Protein AF-K7EPJ1-F1 (afdb_monomer)

Mean predicted aligned error: 10.89 Å

Sequence (204 aa):
MNSNVENLPPHIIRLVYKEVTTLTADPPDGIKVFPNEEDLTDLQVTIEGPEGTPYAGGLFRMKLLLGKDFPASPPKGYFLTKIFHPNVGANGEICVNVLKRDWTAELGIRHVLLLSWKDKQCQTQDTQVLLRSAQEHLTMQRVTIKCLLIHPNPESALNEEAGRLLLENYEEYAARARLLTEIHGGAGGPSGRAEAGRALASGT

Structure (mmCIF, N/CA/C/O backbone):
data_AF-K7EPJ1-F1
#
_entry.id   AF-K7EPJ1-F1
#
loop_
_atom_site.group_PDB
_atom_site.id
_atom_site.type_symbol
_atom_site.label_atom_id
_atom_site.label_alt_id
_atom_site.label_comp_id
_atom_site.label_asym_id
_atom_site.label_entity_id
_atom_site.label_seq_id
_atom_site.pdbx_PDB_ins_code
_atom_site.Cartn_x
_atom_site.Cartn_y
_atom_site.Cartn_z
_atom_site.occupancy
_atom_site.B_iso_or_equiv
_atom_site.auth_seq_id
_atom_site.auth_comp_id
_atom_site.auth_asym_id
_atom_site.auth_atom_id
_atom_site.pdbx_PDB_model_num
ATOM 1 N N . MET A 1 1 ? 1.032 -11.893 23.661 1.00 39.34 1 MET A N 1
ATOM 2 C CA . MET A 1 1 ? 1.033 -10.892 22.577 1.00 39.34 1 MET A CA 1
ATOM 3 C C . MET A 1 1 ? 0.091 -9.784 23.009 1.00 39.34 1 MET A C 1
ATOM 5 O O . MET A 1 1 ? -1.043 -10.104 23.329 1.00 39.34 1 MET A O 1
ATOM 9 N N . ASN A 1 2 ? 0.552 -8.537 23.113 1.00 41.16 2 ASN A N 1
ATOM 10 C CA . ASN A 1 2 ? -0.319 -7.425 23.502 1.00 41.16 2 ASN A CA 1
ATOM 11 C C . ASN A 1 2 ? -1.133 -7.011 22.271 1.00 41.16 2 ASN A C 1
ATOM 13 O O . ASN A 1 2 ? -0.553 -6.557 21.286 1.00 41.16 2 ASN A O 1
ATOM 17 N N . SER A 1 3 ? -2.445 -7.224 22.311 1.00 48.50 3 SER A N 1
ATOM 18 C CA . SER A 1 3 ? -3.389 -6.759 21.295 1.00 48.50 3 SER A CA 1
ATOM 19 C C . SER A 1 3 ? -3.351 -5.233 21.226 1.00 48.50 3 SER A C 1
ATOM 21 O O . SER A 1 3 ? -3.537 -4.563 22.243 1.00 48.50 3 SER A O 1
ATOM 23 N N . ASN A 1 4 ? -3.126 -4.664 20.040 1.00 56.59 4 ASN A N 1
ATOM 24 C CA . ASN A 1 4 ? -3.083 -3.206 19.871 1.00 56.59 4 ASN A CA 1
ATOM 25 C C . ASN A 1 4 ? -4.479 -2.564 19.917 1.00 56.59 4 ASN A C 1
ATOM 27 O O . ASN A 1 4 ? -4.575 -1.337 19.937 1.00 56.59 4 ASN A O 1
ATOM 31 N N . VAL A 1 5 ? -5.536 -3.380 19.997 1.00 54.00 5 VAL A N 1
ATOM 32 C CA . VAL A 1 5 ? -6.936 -2.970 20.188 1.00 54.00 5 VAL A CA 1
ATOM 33 C C . VAL A 1 5 ? -7.102 -1.973 21.338 1.00 54.00 5 VAL A C 1
ATOM 35 O O . VAL A 1 5 ? -7.893 -1.041 21.222 1.00 54.00 5 VAL A O 1
ATOM 38 N N . GLU A 1 6 ? -6.324 -2.111 22.418 1.00 56.81 6 GLU A N 1
ATOM 39 C CA . GLU A 1 6 ? -6.391 -1.219 23.589 1.00 56.81 6 GLU A CA 1
ATOM 40 C C . GLU A 1 6 ? -5.872 0.206 23.316 1.00 56.81 6 GLU A C 1
ATOM 42 O O . GLU A 1 6 ? -6.073 1.103 24.133 1.00 56.81 6 GLU A O 1
ATOM 47 N N . ASN A 1 7 ? -5.225 0.445 22.170 1.00 72.69 7 ASN A N 1
ATOM 48 C CA . ASN A 1 7 ? -4.544 1.707 21.881 1.00 72.69 7 ASN A CA 1
ATOM 49 C C . ASN A 1 7 ? -5.348 2.688 21.015 1.00 72.69 7 ASN A C 1
ATOM 51 O O . ASN A 1 7 ? -4.878 3.809 20.810 1.00 72.69 7 ASN A O 1
ATOM 55 N N . LEU A 1 8 ? -6.520 2.307 20.493 1.00 85.50 8 LEU A N 1
ATOM 56 C CA . LEU A 1 8 ? -7.376 3.222 19.731 1.00 85.50 8 LEU A CA 1
ATOM 57 C C . LEU A 1 8 ? -8.535 3.756 20.582 1.00 85.50 8 LEU A C 1
ATOM 59 O O . LEU A 1 8 ? -9.170 2.991 21.312 1.00 85.50 8 LEU A O 1
ATOM 63 N N . PRO A 1 9 ? -8.892 5.051 20.463 1.00 89.75 9 PRO A N 1
ATOM 64 C CA . PRO A 1 9 ? -10.066 5.581 21.142 1.00 89.75 9 PRO A CA 1
ATOM 65 C C . PRO A 1 9 ? -11.343 4.807 20.752 1.00 89.75 9 PRO A C 1
ATOM 67 O O . PRO A 1 9 ? -11.538 4.522 19.567 1.00 89.75 9 PRO A O 1
ATOM 70 N N . PRO A 1 10 ? -12.283 4.540 21.682 1.00 89.69 10 PRO A N 1
ATOM 71 C CA . PRO A 1 10 ? -13.466 3.714 21.402 1.00 89.69 10 PRO A CA 1
ATOM 72 C C . PRO A 1 10 ? -14.324 4.199 20.226 1.00 89.69 10 PRO A C 1
ATOM 74 O O . PRO A 1 10 ? -14.930 3.403 19.510 1.00 89.69 10 PRO A O 1
ATOM 77 N N . HIS A 1 11 ? -14.383 5.515 20.007 1.00 90.44 11 HIS A N 1
ATOM 78 C CA . HIS A 1 11 ? -15.107 6.089 18.875 1.00 90.44 11 HIS A CA 1
ATOM 79 C C . HIS A 1 11 ? -14.410 5.802 17.533 1.00 90.44 11 HIS A C 1
ATOM 81 O O . HIS A 1 11 ? -15.100 5.541 16.552 1.00 90.44 11 HIS A O 1
ATOM 87 N N . ILE A 1 12 ? -13.073 5.769 17.498 1.00 91.31 12 ILE A N 1
ATOM 88 C CA . ILE A 1 12 ? -12.294 5.389 16.312 1.00 91.31 12 ILE A CA 1
ATOM 89 C C . ILE A 1 12 ? -12.492 3.908 15.998 1.00 91.31 12 ILE A C 1
ATOM 91 O O . ILE A 1 12 ? -12.739 3.570 14.846 1.00 91.31 12 ILE A O 1
ATOM 95 N N . ILE A 1 13 ? -12.495 3.031 17.008 1.00 90.50 13 ILE A N 1
ATOM 96 C CA . ILE A 1 13 ? -12.762 1.594 16.815 1.00 90.50 13 ILE A CA 1
ATOM 97 C C . ILE A 1 13 ? -14.127 1.376 16.145 1.00 90.50 13 ILE A C 1
ATOM 99 O O . ILE A 1 13 ? -14.240 0.592 15.206 1.00 90.50 13 ILE A O 1
ATOM 103 N N . ARG A 1 14 ? -15.167 2.109 16.568 1.00 91.00 14 ARG A N 1
ATOM 104 C CA . ARG A 1 14 ? -16.499 2.041 15.937 1.00 91.00 14 ARG A CA 1
ATOM 105 C C . ARG A 1 14 ? -16.487 2.513 14.481 1.00 91.00 14 ARG A C 1
ATOM 107 O O . ARG A 1 14 ? -17.175 1.918 13.653 1.00 91.00 14 ARG A O 1
ATOM 114 N N . LEU A 1 15 ? -15.728 3.566 14.167 1.00 91.50 15 LEU A N 1
ATOM 115 C CA . LEU A 1 15 ? -15.573 4.055 12.793 1.00 91.50 15 LEU A CA 1
ATOM 116 C C . LEU A 1 15 ? -14.852 3.028 11.916 1.00 91.50 15 LEU A C 1
ATOM 118 O O . LEU A 1 15 ? -15.351 2.711 10.840 1.00 91.50 15 LEU A O 1
ATOM 122 N N . VAL A 1 16 ? -13.750 2.459 12.410 1.00 92.06 16 VAL A N 1
ATOM 123 C CA . VAL A 1 16 ? -13.002 1.386 11.740 1.00 92.06 16 VAL A CA 1
ATOM 124 C C . VAL A 1 16 ? -13.909 0.189 11.489 1.00 92.06 16 VAL A C 1
ATOM 126 O O . VAL A 1 16 ? -14.030 -0.251 10.353 1.00 92.06 16 VAL A O 1
ATOM 129 N N . TYR A 1 17 ? -14.622 -0.294 12.508 1.00 91.88 17 TYR A N 1
ATOM 130 C CA . TYR A 1 17 ? -15.542 -1.421 12.361 1.00 91.88 17 TYR A CA 1
ATOM 131 C C . TYR A 1 17 ? -16.591 -1.172 11.269 1.00 91.88 17 TYR A C 1
ATOM 133 O O . TYR A 1 17 ? -16.816 -2.026 10.409 1.00 91.88 17 TYR A O 1
ATOM 141 N N . LYS A 1 18 ? -17.201 0.021 11.259 1.00 92.50 18 LYS A N 1
ATOM 142 C CA . LYS A 1 18 ? -18.173 0.415 10.232 1.00 92.50 18 LYS A CA 1
ATOM 143 C C . LYS A 1 18 ? -17.537 0.446 8.841 1.00 92.50 18 LYS A C 1
ATOM 145 O O . LYS A 1 18 ? -18.135 -0.051 7.887 1.00 92.50 18 LYS A O 1
ATOM 150 N N . GLU A 1 19 ? -16.344 1.021 8.713 1.00 92.06 19 GLU A N 1
ATOM 151 C CA . GLU A 1 19 ? -15.637 1.131 7.437 1.00 92.06 19 GLU A CA 1
ATOM 152 C C . GLU A 1 19 ? -15.251 -0.244 6.888 1.00 92.06 19 GLU A C 1
ATOM 154 O O . GLU A 1 19 ? -15.503 -0.529 5.719 1.00 92.06 19 GLU A O 1
ATOM 159 N N . VAL A 1 20 ? -14.723 -1.123 7.738 1.00 91.94 20 VAL A N 1
ATOM 160 C CA . VAL A 1 20 ? -14.327 -2.479 7.356 1.00 91.94 20 VAL A CA 1
ATOM 161 C C . VAL A 1 20 ? -15.534 -3.323 6.981 1.00 91.94 20 VAL A C 1
ATOM 163 O O . VAL A 1 20 ? -15.507 -3.958 5.937 1.00 91.94 20 VAL A O 1
ATOM 166 N N . THR A 1 21 ? -16.621 -3.253 7.752 1.00 92.31 21 THR A N 1
ATOM 167 C CA . THR A 1 21 ? -17.892 -3.911 7.397 1.00 92.31 21 THR A CA 1
ATOM 168 C C . THR A 1 21 ? -18.416 -3.424 6.044 1.00 92.31 21 THR A C 1
ATOM 170 O O . THR A 1 21 ? -18.948 -4.195 5.252 1.00 92.31 21 THR A O 1
ATOM 173 N N . THR A 1 22 ? -18.240 -2.135 5.741 1.00 92.38 22 THR A N 1
ATOM 174 C CA . THR A 1 22 ? -18.615 -1.593 4.428 1.00 92.38 22 THR A CA 1
ATOM 175 C C . THR A 1 22 ? -17.695 -2.125 3.326 1.00 92.38 22 THR A C 1
ATOM 177 O O . THR A 1 22 ? -18.166 -2.436 2.242 1.00 92.38 22 THR A O 1
ATOM 180 N N . LEU A 1 23 ? -16.388 -2.229 3.580 1.00 90.44 23 LEU A N 1
ATOM 181 C CA . LEU A 1 23 ? -15.407 -2.748 2.619 1.00 90.44 23 LEU A CA 1
ATOM 182 C C . LEU A 1 23 ? -15.528 -4.259 2.386 1.00 90.44 23 LEU A C 1
ATOM 184 O O . LEU A 1 23 ? -15.140 -4.726 1.323 1.00 90.44 23 LEU A O 1
ATOM 188 N N . THR A 1 24 ? -16.030 -5.025 3.354 1.00 92.25 24 THR A N 1
ATOM 189 C CA . THR A 1 24 ? -16.307 -6.456 3.171 1.00 92.25 24 THR A CA 1
ATOM 190 C C . THR A 1 24 ? -17.605 -6.686 2.404 1.00 92.25 24 THR A C 1
ATOM 192 O O . THR A 1 24 ? -17.659 -7.596 1.581 1.00 92.25 24 THR A O 1
ATOM 195 N N . ALA A 1 25 ? -18.636 -5.868 2.646 1.00 92.88 25 ALA A N 1
ATOM 196 C CA . ALA A 1 25 ? -19.925 -5.970 1.959 1.00 92.88 25 ALA A CA 1
ATOM 197 C C . ALA A 1 25 ? -19.900 -5.404 0.526 1.00 92.88 25 ALA A C 1
ATOM 199 O O . ALA A 1 25 ? -20.531 -5.968 -0.362 1.00 92.88 25 ALA A O 1
ATOM 200 N N . ASP A 1 26 ? -19.173 -4.306 0.312 1.00 89.25 26 ASP A N 1
ATOM 201 C CA . ASP A 1 26 ? -19.006 -3.622 -0.976 1.00 89.25 26 ASP A CA 1
ATOM 202 C C . ASP A 1 26 ? -17.507 -3.357 -1.225 1.00 89.25 26 ASP A C 1
ATOM 204 O O . ASP A 1 26 ? -16.999 -2.239 -0.998 1.00 89.25 26 ASP A O 1
ATOM 208 N N . PRO A 1 27 ? -16.758 -4.423 -1.577 1.00 88.38 27 PRO A N 1
ATOM 209 C CA . PRO A 1 27 ? -15.331 -4.335 -1.816 1.00 88.38 27 PRO A CA 1
ATOM 210 C C . PRO A 1 27 ? -15.034 -3.614 -3.134 1.00 88.38 27 PRO A C 1
ATOM 212 O O . PRO A 1 27 ? -15.723 -3.825 -4.131 1.00 88.38 27 PRO A O 1
ATOM 215 N N . PRO A 1 28 ? -13.966 -2.806 -3.186 1.00 86.38 28 PRO A N 1
ATOM 216 C CA . PRO A 1 28 ? -13.469 -2.284 -4.449 1.00 86.38 28 PRO A CA 1
ATOM 217 C C . PRO A 1 28 ? -13.034 -3.356 -5.446 1.00 86.38 28 PRO A C 1
ATOM 219 O O . PRO A 1 28 ? -12.545 -4.414 -5.050 1.00 86.38 28 PRO A O 1
ATOM 222 N N . ASP A 1 29 ? -13.057 -3.011 -6.733 1.00 84.31 29 ASP A N 1
ATOM 223 C CA . ASP A 1 29 ? -12.582 -3.889 -7.804 1.00 84.31 29 ASP A CA 1
ATOM 224 C C . ASP A 1 29 ? -11.157 -4.395 -7.549 1.00 84.31 29 ASP A C 1
ATOM 226 O O . ASP A 1 29 ? -10.208 -3.619 -7.357 1.00 84.31 29 ASP A O 1
ATOM 230 N N . GLY A 1 30 ? -11.002 -5.717 -7.567 1.00 86.31 30 GLY A N 1
ATOM 231 C CA . GLY A 1 30 ? -9.733 -6.399 -7.335 1.00 86.31 30 GLY A CA 1
ATOM 232 C C . GLY A 1 30 ? -9.156 -6.204 -5.929 1.00 86.31 30 GLY A C 1
ATOM 233 O O . GLY A 1 30 ? -7.953 -6.367 -5.748 1.00 86.31 30 GLY A O 1
ATOM 234 N N . ILE A 1 31 ? -9.958 -5.815 -4.934 1.00 89.94 31 ILE A N 1
ATOM 235 C CA . ILE A 1 31 ? -9.538 -5.717 -3.531 1.00 89.94 31 ILE A CA 1
ATOM 236 C C . ILE A 1 31 ? -10.482 -6.554 -2.675 1.00 89.94 31 ILE A C 1
ATOM 238 O O . ILE A 1 31 ? -11.694 -6.457 -2.807 1.00 89.94 31 ILE A O 1
ATOM 242 N N . LYS A 1 32 ? -9.947 -7.349 -1.748 1.00 91.62 32 LYS A N 1
ATOM 243 C CA . LYS A 1 32 ? -10.750 -8.010 -0.706 1.00 91.62 32 LYS A CA 1
ATOM 244 C C . LYS A 1 32 ? -10.151 -7.724 0.655 1.00 91.62 32 LYS A C 1
ATOM 246 O O . LYS A 1 32 ? -8.936 -7.808 0.813 1.00 91.62 32 LYS A O 1
ATOM 251 N N . VAL A 1 33 ? -10.997 -7.385 1.620 1.00 92.19 33 VAL A N 1
ATOM 252 C CA . VAL A 1 33 ? -10.598 -7.095 3.000 1.00 92.19 33 VAL A CA 1
ATOM 253 C C . VAL A 1 33 ? -11.025 -8.256 3.890 1.00 92.19 33 VAL A C 1
ATOM 255 O O . VAL A 1 33 ? -12.150 -8.735 3.793 1.00 92.19 33 VAL A O 1
ATOM 258 N N . PHE A 1 34 ? -10.123 -8.691 4.760 1.00 91.75 34 PHE A N 1
ATOM 259 C CA . PHE A 1 34 ? -10.322 -9.764 5.725 1.00 91.75 34 PHE A CA 1
ATOM 260 C C . PHE A 1 34 ? -10.044 -9.191 7.125 1.00 91.75 34 PHE A C 1
ATOM 262 O O . PHE A 1 34 ? -8.880 -9.126 7.536 1.00 91.75 34 PHE A O 1
ATOM 269 N N . PRO A 1 35 ? -11.076 -8.686 7.833 1.00 87.75 35 PRO A N 1
ATOM 270 C CA . PRO A 1 35 ? -10.916 -8.229 9.210 1.00 87.75 35 PRO A CA 1
ATOM 271 C C . PRO A 1 35 ? -10.439 -9.363 10.111 1.00 87.75 35 PRO A C 1
ATOM 273 O O . PRO A 1 35 ? -10.922 -10.489 10.002 1.00 87.75 35 PRO A O 1
ATOM 276 N N . ASN A 1 36 ? -9.553 -9.044 11.049 1.00 86.25 36 ASN A N 1
ATOM 277 C CA . ASN A 1 36 ? -9.320 -9.895 12.203 1.00 86.25 36 ASN A CA 1
ATOM 278 C C . ASN A 1 36 ? -10.394 -9.592 13.264 1.00 86.25 36 ASN A C 1
ATOM 280 O O . ASN A 1 36 ? -10.499 -8.463 13.742 1.00 86.25 36 ASN A O 1
ATOM 284 N N . GLU A 1 37 ? -11.203 -10.596 13.609 1.00 80.69 37 GLU A N 1
ATOM 285 C CA . GLU A 1 37 ? -12.290 -10.464 14.589 1.00 80.69 37 GLU A CA 1
ATOM 286 C C . GLU A 1 37 ? -11.779 -10.216 16.017 1.00 80.69 37 GLU A C 1
ATOM 288 O O . GLU A 1 37 ? -12.475 -9.591 16.815 1.00 80.69 37 GLU A O 1
ATOM 293 N N . GLU A 1 38 ? -10.556 -10.659 16.327 1.00 85.56 38 GLU A N 1
ATOM 294 C CA . GLU A 1 38 ? -9.914 -10.447 17.628 1.00 85.56 38 GLU A CA 1
ATOM 295 C C . GLU A 1 38 ? -9.210 -9.085 17.712 1.00 85.56 38 GLU A C 1
ATOM 297 O O . GLU A 1 38 ? -9.174 -8.471 18.779 1.00 85.56 38 GLU A O 1
ATOM 302 N N . ASP A 1 39 ? -8.657 -8.598 16.594 1.00 87.25 39 ASP A N 1
ATOM 303 C CA . ASP A 1 39 ? -7.910 -7.339 16.533 1.00 87.25 39 ASP A CA 1
ATOM 304 C C . ASP A 1 39 ? -8.183 -6.551 15.244 1.00 87.2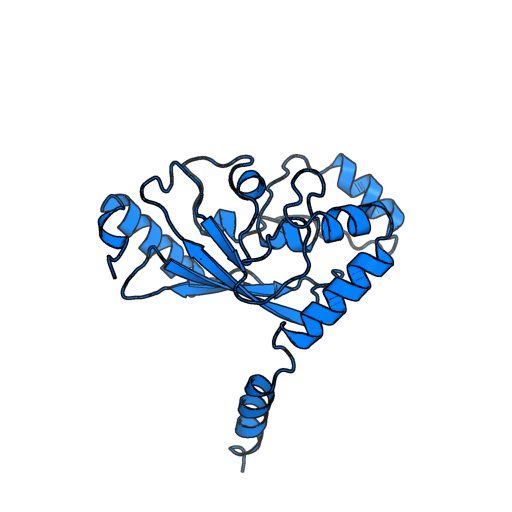5 39 ASP A C 1
ATOM 306 O O . ASP A 1 39 ? -7.470 -6.673 14.250 1.00 87.25 39 ASP A O 1
ATOM 310 N N . LEU A 1 40 ? -9.173 -5.655 15.289 1.00 85.75 40 LEU A N 1
ATOM 311 C CA . LEU A 1 40 ? -9.528 -4.769 14.170 1.00 85.75 40 LEU A CA 1
ATOM 312 C C . LEU A 1 40 ? -8.418 -3.779 13.770 1.00 85.75 40 LEU A C 1
ATOM 314 O O . LEU A 1 40 ? -8.572 -3.079 12.769 1.00 85.75 40 LEU A O 1
ATOM 318 N N . THR A 1 41 ? -7.328 -3.671 14.540 1.00 89.69 41 THR A N 1
ATOM 319 C CA . THR A 1 41 ? -6.164 -2.849 14.175 1.00 89.69 41 THR A CA 1
ATOM 320 C C . THR A 1 41 ? -5.196 -3.576 13.242 1.00 89.69 41 THR A C 1
ATOM 322 O O . THR A 1 41 ? -4.342 -2.918 12.647 1.00 89.69 41 THR A O 1
ATOM 325 N N . ASP A 1 42 ? -5.348 -4.893 13.065 1.00 91.56 42 ASP A N 1
ATOM 326 C CA . ASP A 1 42 ? -4.625 -5.699 12.081 1.00 91.56 42 ASP A CA 1
ATOM 327 C C . ASP A 1 42 ? -5.592 -6.175 10.989 1.00 91.56 42 ASP A C 1
ATOM 329 O O . ASP A 1 42 ? -6.425 -7.060 11.195 1.00 91.56 42 ASP A O 1
ATOM 333 N N . LEU A 1 43 ? -5.502 -5.555 9.812 1.00 91.94 43 LEU A N 1
ATOM 334 C CA . LEU A 1 43 ? -6.357 -5.885 8.679 1.00 91.94 43 LEU A CA 1
ATOM 335 C C . LEU A 1 43 ? -5.562 -6.578 7.590 1.00 91.94 43 LEU A C 1
ATOM 337 O O . LEU A 1 43 ? -4.617 -6.001 7.049 1.00 91.94 43 LEU A O 1
ATOM 341 N N . GLN A 1 44 ? -6.012 -7.760 7.181 1.00 94.19 44 GLN A N 1
ATOM 342 C CA . GLN A 1 44 ? -5.496 -8.395 5.978 1.00 94.19 44 GLN A CA 1
ATOM 343 C C . GLN A 1 44 ? -6.276 -7.939 4.753 1.00 94.19 44 GLN A C 1
ATOM 345 O O . GLN A 1 44 ? -7.495 -7.783 4.779 1.00 94.19 44 GLN A O 1
ATOM 350 N N . VAL A 1 45 ? -5.559 -7.727 3.655 1.00 93.06 45 VAL A N 1
ATOM 351 C CA . VAL A 1 45 ? -6.139 -7.322 2.378 1.00 93.06 45 VAL A CA 1
ATOM 352 C C . VAL A 1 45 ? -5.467 -8.113 1.264 1.00 93.06 45 VAL A C 1
ATOM 354 O O . VAL A 1 45 ? -4.263 -8.365 1.307 1.00 93.06 45 VAL A O 1
ATOM 357 N N . THR A 1 46 ? -6.230 -8.513 0.254 1.00 93.56 46 THR A N 1
ATOM 358 C CA . THR A 1 46 ? -5.680 -9.003 -1.013 1.00 93.56 46 THR A CA 1
ATOM 359 C C . THR A 1 46 ? -5.944 -7.994 -2.112 1.00 93.56 46 THR A C 1
ATOM 361 O O . THR A 1 46 ? -7.073 -7.524 -2.234 1.00 93.56 46 THR A O 1
ATOM 364 N N . ILE A 1 47 ? -4.926 -7.706 -2.917 1.00 91.88 47 ILE A N 1
ATOM 365 C CA . ILE A 1 47 ? -5.013 -6.824 -4.081 1.00 91.88 47 ILE A CA 1
ATOM 366 C C . ILE A 1 47 ? -4.659 -7.630 -5.330 1.00 91.88 47 ILE A C 1
ATOM 368 O O . ILE A 1 47 ? -3.603 -8.259 -5.389 1.00 91.88 47 ILE A O 1
ATOM 372 N N . GLU A 1 48 ? -5.533 -7.602 -6.325 1.00 91.81 48 GLU A N 1
ATOM 373 C CA . GLU A 1 48 ? -5.258 -8.100 -7.666 1.00 91.81 48 GLU A CA 1
ATOM 374 C C . GLU A 1 48 ? -4.321 -7.132 -8.388 1.00 91.81 48 GLU A C 1
ATOM 376 O O . GLU A 1 48 ? -4.522 -5.912 -8.399 1.00 91.81 48 GLU A O 1
ATOM 381 N N . GLY A 1 49 ? -3.271 -7.690 -8.979 1.00 90.94 49 GLY A N 1
ATOM 382 C CA . GLY A 1 49 ? -2.312 -6.956 -9.778 1.00 90.94 49 GLY A CA 1
ATOM 383 C C . GLY A 1 49 ? -2.993 -6.341 -11.002 1.00 90.94 49 GLY A C 1
ATOM 384 O O . GLY A 1 49 ? -3.578 -7.086 -11.791 1.00 90.94 49 GLY A O 1
ATOM 385 N N . PRO A 1 50 ? -2.935 -5.008 -11.181 1.00 87.31 50 PRO A N 1
ATOM 386 C CA . PRO A 1 50 ? -3.634 -4.343 -12.274 1.00 87.31 50 PRO A CA 1
ATOM 387 C C . PRO A 1 50 ? -3.151 -4.808 -13.652 1.00 87.31 50 PRO A C 1
ATOM 389 O O . PRO A 1 50 ? -1.953 -5.028 -13.862 1.00 87.31 50 PRO A O 1
ATOM 392 N N . GLU A 1 51 ? -4.074 -4.906 -14.608 1.00 83.94 51 GLU A N 1
ATOM 393 C CA . GLU A 1 51 ? -3.741 -5.174 -16.008 1.00 83.94 51 GLU A CA 1
ATOM 394 C C . GLU A 1 51 ? -2.808 -4.100 -16.583 1.00 83.94 51 GLU A C 1
ATOM 396 O O . GLU A 1 51 ? -2.800 -2.949 -16.144 1.00 83.94 51 GLU A O 1
ATOM 401 N N . GLY A 1 52 ? -1.981 -4.485 -17.558 1.00 83.12 52 GLY A N 1
ATOM 402 C CA . GLY A 1 52 ? -0.992 -3.586 -18.160 1.00 83.12 52 GLY A CA 1
ATOM 403 C C . GLY A 1 52 ? 0.215 -3.270 -17.268 1.00 83.12 52 GLY A C 1
ATOM 404 O O . GLY A 1 52 ? 1.090 -2.518 -17.687 1.00 83.12 52 GLY A O 1
ATOM 405 N N . THR A 1 53 ? 0.302 -3.855 -16.069 1.00 89.50 53 THR A N 1
ATOM 406 C CA . THR A 1 53 ? 1.461 -3.722 -15.172 1.00 89.50 53 THR A CA 1
ATOM 407 C C . THR A 1 53 ? 2.266 -5.024 -15.108 1.00 89.50 53 THR A C 1
ATOM 409 O O . THR A 1 53 ? 1.730 -6.097 -15.402 1.00 89.50 53 THR A O 1
ATOM 412 N N . PRO A 1 54 ? 3.532 -4.992 -14.650 1.00 91.62 54 PRO A N 1
ATOM 413 C CA . PRO A 1 54 ? 4.306 -6.207 -14.376 1.00 91.62 54 PRO A CA 1
ATOM 414 C C . PRO A 1 54 ? 3.690 -7.131 -13.311 1.00 91.62 54 PRO A C 1
ATOM 416 O O . PRO A 1 54 ? 4.167 -8.248 -13.126 1.00 91.62 54 PRO A O 1
ATOM 419 N N . TYR A 1 55 ? 2.659 -6.661 -12.605 1.00 94.94 55 TYR A N 1
ATOM 420 C CA . TYR A 1 55 ? 1.964 -7.368 -11.534 1.00 94.94 55 TYR A CA 1
ATOM 421 C C . TYR A 1 55 ? 0.687 -8.073 -12.010 1.00 94.94 55 TYR A C 1
ATOM 423 O O . TYR A 1 55 ? 0.067 -8.788 -11.223 1.00 94.94 55 TYR A O 1
ATOM 431 N N . ALA A 1 56 ? 0.282 -7.870 -13.269 1.00 90.81 56 ALA A N 1
ATOM 432 C CA . ALA A 1 56 ? -0.948 -8.415 -13.836 1.00 90.81 56 ALA A CA 1
ATOM 433 C C . ALA A 1 56 ? -1.081 -9.931 -13.606 1.00 90.81 56 ALA A C 1
ATOM 435 O O . ALA A 1 56 ? -0.122 -10.688 -13.756 1.00 90.81 56 ALA A O 1
ATOM 436 N N . GLY A 1 57 ? -2.284 -10.370 -13.225 1.00 90.44 57 GLY A N 1
ATOM 437 C CA . GLY A 1 57 ? -2.578 -11.773 -12.907 1.00 90.44 57 GLY A CA 1
ATOM 438 C C . GLY A 1 57 ? -2.078 -12.243 -11.533 1.00 90.44 57 GLY A C 1
ATOM 439 O O . GLY A 1 57 ? -2.387 -13.360 -11.130 1.00 90.44 57 GLY A O 1
ATOM 440 N N . GLY A 1 58 ? -1.340 -11.415 -10.789 1.00 93.56 58 GLY A N 1
ATOM 441 C CA . GLY A 1 58 ? -0.966 -11.695 -9.404 1.00 93.56 58 GLY A CA 1
ATOM 442 C C . GLY A 1 58 ? -2.064 -11.343 -8.399 1.00 93.56 58 GLY A C 1
ATOM 443 O O . GLY A 1 58 ? -2.834 -10.409 -8.592 1.00 93.56 58 GLY A O 1
ATOM 444 N N . LEU A 1 59 ? -2.087 -12.050 -7.274 1.00 94.88 59 LEU A N 1
ATOM 445 C CA . LEU A 1 59 ? -2.881 -11.768 -6.086 1.00 94.88 59 LEU A CA 1
ATOM 446 C C . LEU A 1 59 ? -1.937 -11.525 -4.902 1.00 94.88 59 LEU A C 1
ATOM 448 O O . LEU A 1 59 ? -1.269 -12.429 -4.387 1.00 94.88 59 LEU A O 1
ATOM 452 N N . PHE A 1 60 ? -1.878 -10.276 -4.458 1.00 95.38 60 PHE A N 1
ATOM 453 C CA . PHE A 1 60 ? -0.930 -9.812 -3.457 1.00 95.38 60 PHE A CA 1
ATOM 454 C C . PHE A 1 60 ? -1.609 -9.697 -2.100 1.00 95.38 60 PHE A C 1
ATOM 456 O O . PHE A 1 60 ? -2.466 -8.840 -1.891 1.00 95.38 60 PHE A O 1
ATOM 463 N N . ARG A 1 61 ? -1.209 -10.556 -1.160 1.00 95.19 61 ARG A N 1
ATOM 464 C CA . ARG A 1 61 ? -1.588 -10.426 0.246 1.00 95.19 61 ARG A CA 1
ATOM 465 C C . ARG A 1 61 ? -0.795 -9.293 0.869 1.00 95.19 61 ARG A C 1
ATOM 467 O O . ARG A 1 61 ? 0.422 -9.213 0.702 1.00 95.19 61 ARG A O 1
ATOM 474 N N . MET A 1 62 ? -1.478 -8.466 1.635 1.00 94.25 62 MET A N 1
ATOM 475 C CA . MET A 1 62 ? -0.904 -7.384 2.411 1.00 94.25 62 MET A CA 1
ATOM 476 C C . MET A 1 62 ? -1.600 -7.288 3.768 1.00 94.25 62 MET A C 1
ATOM 478 O O . MET A 1 62 ? -2.681 -7.845 3.969 1.00 94.25 62 MET A O 1
ATOM 482 N N . LYS A 1 63 ? -0.982 -6.560 4.691 1.00 93.00 63 LYS A N 1
ATOM 483 C CA . LYS A 1 63 ? -1.596 -6.171 5.954 1.00 93.00 63 LYS A CA 1
ATOM 484 C C . LYS A 1 63 ? -1.509 -4.669 6.182 1.00 93.00 63 LYS A C 1
ATOM 486 O O . LYS A 1 63 ? -0.523 -4.035 5.795 1.00 93.00 63 LYS A O 1
ATOM 491 N N . LEU A 1 64 ? -2.528 -4.123 6.831 1.00 92.94 64 LEU A N 1
ATOM 492 C CA . LEU A 1 64 ? -2.567 -2.763 7.348 1.00 92.94 64 LEU A CA 1
ATOM 493 C C . LEU A 1 64 ? -2.581 -2.819 8.872 1.00 92.94 64 LEU A C 1
ATOM 495 O O . LEU A 1 64 ? -3.426 -3.487 9.459 1.00 92.94 64 LEU A O 1
ATOM 499 N N . LEU A 1 65 ? -1.658 -2.094 9.497 1.00 92.69 65 LEU A N 1
ATOM 500 C CA . LEU A 1 65 ? -1.590 -1.936 10.943 1.00 92.69 65 LEU A CA 1
ATOM 501 C C . LEU A 1 65 ? -2.015 -0.520 11.328 1.00 92.69 65 LEU A C 1
ATOM 503 O O . LEU A 1 65 ? -1.319 0.452 11.009 1.00 92.69 65 LEU A O 1
ATOM 507 N N . LEU A 1 66 ? -3.140 -0.410 12.032 1.00 92.56 66 LEU A N 1
ATOM 508 C CA . LEU A 1 66 ? -3.620 0.844 12.602 1.00 92.56 66 LEU A CA 1
ATOM 509 C C . LEU A 1 66 ? -2.837 1.128 13.891 1.00 92.56 66 LEU A C 1
ATOM 511 O O . LEU A 1 66 ? -2.985 0.437 14.896 1.00 92.56 66 LEU A O 1
ATOM 515 N N . GLY A 1 67 ? -1.955 2.129 13.861 1.00 91.19 67 GLY A N 1
ATOM 516 C CA . GLY A 1 67 ? -1.226 2.558 15.057 1.00 91.19 67 GLY A CA 1
ATOM 517 C C . GLY A 1 67 ? -2.112 3.360 16.013 1.00 91.19 67 GLY A C 1
ATOM 518 O O . GLY A 1 67 ? -3.151 3.866 15.611 1.00 91.19 67 GLY A O 1
ATOM 519 N N . LYS A 1 68 ? -1.653 3.561 17.254 1.00 90.81 68 LYS A N 1
ATOM 520 C CA . LYS A 1 68 ? -2.350 4.350 18.295 1.00 90.81 68 LYS A CA 1
ATOM 521 C C . LYS A 1 68 ? -2.780 5.763 17.862 1.00 90.81 68 LYS A C 1
ATOM 523 O O . LYS A 1 68 ? -3.743 6.306 18.385 1.00 90.81 68 LYS A O 1
ATOM 528 N N . ASP A 1 69 ? -2.052 6.346 16.911 1.00 90.88 69 ASP A N 1
ATOM 529 C CA . ASP A 1 69 ? -2.281 7.701 16.410 1.00 90.88 69 ASP A CA 1
ATOM 530 C C . ASP A 1 69 ? -3.234 7.719 15.200 1.00 90.88 69 ASP A C 1
ATOM 532 O O . ASP A 1 69 ? -3.434 8.767 14.596 1.00 90.88 69 ASP A O 1
ATOM 536 N N . PHE A 1 70 ? -3.804 6.582 14.790 1.00 91.75 70 PHE A N 1
ATOM 537 C CA . PHE A 1 70 ? -4.790 6.538 13.711 1.00 91.75 70 PHE A CA 1
ATOM 538 C C . PHE A 1 70 ? -6.116 7.185 14.164 1.00 91.75 70 PHE A C 1
ATOM 540 O O . PHE A 1 70 ? -6.580 6.898 15.270 1.00 91.75 70 PHE A O 1
ATOM 547 N N . PRO A 1 71 ? -6.765 8.030 13.334 1.00 92.06 71 PRO A N 1
ATOM 548 C CA . PRO A 1 71 ? -6.429 8.386 11.949 1.00 92.06 71 PRO A CA 1
ATOM 549 C C . PRO A 1 71 ? -5.543 9.635 11.798 1.00 92.06 71 PRO A C 1
ATOM 551 O O . PRO A 1 71 ? -5.274 10.048 10.677 1.00 92.06 71 PRO A O 1
ATOM 554 N N . ALA A 1 72 ? -5.053 10.260 12.873 1.00 91.69 72 ALA A N 1
ATOM 555 C CA . ALA A 1 72 ? -4.143 11.408 12.753 1.00 91.69 72 ALA A CA 1
ATOM 556 C C . ALA A 1 72 ? -2.858 11.062 11.970 1.00 91.69 72 ALA A C 1
ATOM 558 O O . ALA A 1 72 ? -2.339 11.894 11.229 1.00 91.69 72 ALA A O 1
ATOM 559 N N . SER A 1 73 ? -2.382 9.820 12.086 1.00 90.62 73 SER A N 1
ATOM 560 C CA . SER A 1 73 ? -1.374 9.222 11.203 1.00 90.62 73 SER A CA 1
ATOM 561 C C . SER A 1 73 ? -1.976 8.110 10.336 1.00 90.62 73 SER A C 1
ATOM 563 O O . SER A 1 73 ? -2.867 7.396 10.807 1.00 90.62 73 SER A O 1
ATOM 565 N N . PRO A 1 74 ? -1.466 7.903 9.105 1.00 90.62 74 PRO A N 1
ATOM 566 C CA . PRO A 1 74 ? -1.903 6.797 8.262 1.00 90.62 74 PRO A CA 1
ATOM 567 C C . PRO A 1 74 ? -1.527 5.446 8.885 1.00 90.62 74 PRO A C 1
ATOM 569 O O . PRO A 1 74 ? -0.582 5.365 9.684 1.00 90.62 74 PRO A O 1
ATOM 572 N N . PRO A 1 75 ? -2.215 4.358 8.503 1.00 92.12 75 PRO A N 1
ATOM 573 C CA . PRO A 1 75 ? -1.800 3.021 8.894 1.00 92.12 75 PRO A CA 1
ATOM 574 C C . PRO A 1 75 ? -0.447 2.657 8.279 1.00 92.12 75 PRO A C 1
ATOM 576 O O . PRO A 1 75 ? -0.036 3.202 7.255 1.00 92.12 75 PRO A O 1
ATOM 579 N N . LYS A 1 76 ? 0.243 1.687 8.881 1.00 91.69 76 LYS A N 1
ATOM 580 C CA . LYS A 1 76 ? 1.435 1.082 8.274 1.00 91.69 76 LYS A CA 1
ATOM 581 C C . LYS A 1 76 ? 1.006 -0.055 7.355 1.00 91.69 76 LYS A C 1
ATOM 583 O O . LYS A 1 76 ? 0.268 -0.934 7.791 1.00 91.69 76 LYS A O 1
ATOM 588 N N . GLY A 1 77 ? 1.484 -0.060 6.115 1.00 93.12 77 GLY A N 1
ATOM 589 C CA . GLY A 1 77 ? 1.205 -1.122 5.148 1.00 93.12 77 GLY A CA 1
ATOM 590 C C . GLY A 1 77 ? 2.393 -2.056 4.941 1.00 93.12 77 GLY A C 1
ATOM 591 O O . GLY A 1 77 ? 3.536 -1.600 4.898 1.00 93.12 77 GLY A O 1
ATOM 592 N N . TYR A 1 78 ? 2.118 -3.351 4.789 1.00 94.75 78 TYR A N 1
ATOM 593 C CA . TYR A 1 78 ? 3.122 -4.367 4.470 1.00 94.75 78 TYR A CA 1
ATOM 594 C C . TYR A 1 78 ? 2.588 -5.346 3.433 1.00 94.75 78 TYR A C 1
ATOM 596 O O . TYR A 1 78 ? 1.509 -5.903 3.619 1.00 94.75 78 TYR A O 1
ATOM 604 N N . PHE A 1 79 ? 3.356 -5.628 2.389 1.00 95.88 79 PHE A N 1
ATOM 605 C CA . PHE A 1 79 ? 3.129 -6.780 1.530 1.00 95.88 79 PHE A CA 1
ATOM 606 C C . PHE A 1 79 ? 3.580 -8.059 2.240 1.00 95.88 79 PHE A C 1
ATOM 608 O O . PHE A 1 79 ? 4.712 -8.176 2.698 1.00 95.88 79 PHE A O 1
ATOM 615 N N . LEU A 1 80 ? 2.672 -9.028 2.324 1.00 95.44 80 LEU A N 1
ATOM 616 C CA . LEU A 1 80 ? 2.947 -10.387 2.794 1.00 95.44 80 LEU A CA 1
ATOM 617 C C . LEU A 1 80 ? 3.375 -11.282 1.625 1.00 95.44 80 LEU A C 1
ATOM 619 O O . LEU A 1 80 ? 4.213 -12.169 1.778 1.00 95.44 80 LEU A O 1
ATOM 623 N N . THR A 1 81 ? 2.808 -11.044 0.440 1.00 95.25 81 THR A N 1
ATOM 624 C CA . THR A 1 81 ? 3.299 -11.619 -0.814 1.00 95.25 81 THR A CA 1
ATOM 625 C C . THR A 1 81 ? 4.576 -10.889 -1.231 1.00 95.25 81 THR A C 1
ATOM 627 O O . THR A 1 81 ? 4.560 -9.670 -1.381 1.00 95.25 81 THR A O 1
ATOM 630 N N . LYS A 1 82 ? 5.677 -11.621 -1.454 1.00 95.69 82 LYS A N 1
ATOM 631 C CA . LYS A 1 82 ? 6.923 -11.027 -1.966 1.00 95.69 82 LYS A CA 1
ATOM 632 C C . LYS A 1 82 ? 6.671 -10.322 -3.300 1.00 95.69 82 LYS A C 1
ATOM 634 O O . LYS A 1 82 ? 6.045 -10.892 -4.190 1.00 95.69 82 LYS A O 1
ATOM 639 N N . ILE A 1 83 ? 7.195 -9.107 -3.435 1.00 95.50 83 ILE A N 1
ATOM 640 C CA . ILE A 1 83 ? 7.006 -8.256 -4.610 1.00 95.50 83 ILE A CA 1
ATOM 641 C C . ILE A 1 83 ? 8.296 -7.491 -4.921 1.00 95.50 83 ILE A C 1
ATOM 643 O O . ILE A 1 83 ? 8.993 -7.040 -4.014 1.00 95.50 83 ILE A O 1
ATOM 647 N N . PHE A 1 84 ? 8.618 -7.347 -6.207 1.00 96.69 84 PHE A N 1
ATOM 648 C CA . PHE A 1 84 ? 9.694 -6.468 -6.660 1.00 96.69 84 PHE A CA 1
ATOM 649 C C . PHE A 1 84 ? 9.099 -5.100 -6.996 1.00 96.69 84 PHE A C 1
ATOM 651 O O . PHE A 1 84 ? 8.419 -4.944 -8.013 1.00 96.69 84 PHE A O 1
ATOM 658 N N . HIS A 1 85 ? 9.279 -4.124 -6.108 1.00 95.19 85 HIS A N 1
ATOM 659 C CA . HIS A 1 85 ? 8.647 -2.814 -6.236 1.00 95.19 85 HIS A CA 1
ATOM 660 C C . HIS A 1 85 ? 9.515 -1.717 -5.592 1.00 95.19 85 HIS A C 1
ATOM 662 O O . HIS A 1 85 ? 9.963 -1.917 -4.463 1.00 95.19 85 HIS A O 1
ATOM 668 N N . PRO A 1 86 ? 9.713 -0.545 -6.233 1.00 93.06 86 PRO A N 1
ATOM 669 C CA . PRO A 1 86 ? 10.553 0.533 -5.701 1.00 93.06 86 PRO A CA 1
ATOM 670 C C . PRO A 1 86 ? 10.177 0.960 -4.280 1.00 93.06 86 PRO A C 1
ATOM 672 O O . PRO A 1 86 ? 11.032 1.056 -3.412 1.00 93.06 86 PRO A O 1
ATOM 675 N N . ASN A 1 87 ? 8.891 1.169 -4.000 1.00 93.38 87 ASN A N 1
ATOM 676 C CA . ASN A 1 87 ? 8.416 1.648 -2.693 1.00 93.38 87 ASN A CA 1
ATOM 677 C C . ASN A 1 87 ? 8.138 0.551 -1.653 1.00 93.38 87 ASN A C 1
ATOM 679 O O . ASN A 1 87 ? 7.455 0.830 -0.668 1.00 93.38 87 ASN A O 1
ATOM 683 N N . VAL A 1 88 ? 8.619 -0.676 -1.874 1.00 94.62 88 VAL A N 1
ATOM 684 C CA . VAL A 1 88 ? 8.464 -1.791 -0.931 1.00 94.62 88 VAL A CA 1
ATOM 685 C C . VAL A 1 88 ? 9.843 -2.238 -0.465 1.00 94.62 88 VAL A C 1
ATOM 687 O O . VAL A 1 88 ? 10.702 -2.555 -1.285 1.00 94.62 88 VAL A O 1
ATOM 690 N N . GLY A 1 89 ? 10.063 -2.229 0.846 1.00 93.75 89 GLY A N 1
ATOM 691 C CA . GLY A 1 89 ? 11.325 -2.646 1.445 1.00 93.75 89 GLY A CA 1
ATOM 692 C C . GLY A 1 89 ? 11.484 -4.166 1.525 1.00 93.75 89 GLY A C 1
ATOM 693 O O . GLY A 1 89 ? 10.601 -4.940 1.146 1.00 93.75 89 GLY A O 1
ATOM 694 N N . ALA A 1 90 ? 12.634 -4.609 2.034 1.00 92.12 90 ALA A N 1
ATOM 695 C CA . ALA A 1 90 ? 13.009 -6.024 2.051 1.00 92.12 90 ALA A CA 1
ATOM 696 C C . ALA A 1 90 ? 12.082 -6.900 2.916 1.00 92.12 90 ALA A C 1
ATOM 698 O O . ALA A 1 90 ? 11.929 -8.088 2.631 1.00 92.12 90 ALA A O 1
ATOM 699 N N . ASN A 1 91 ? 11.435 -6.320 3.936 1.00 93.25 91 ASN A N 1
ATOM 700 C CA . ASN A 1 91 ? 10.475 -7.019 4.794 1.00 93.25 91 ASN A CA 1
ATOM 701 C C . ASN A 1 91 ? 9.018 -6.796 4.348 1.00 93.25 91 ASN A C 1
ATOM 703 O O . ASN A 1 91 ? 8.087 -7.122 5.087 1.00 93.25 91 ASN A O 1
ATOM 707 N N . GLY A 1 92 ? 8.810 -6.240 3.149 1.00 93.62 92 GLY A N 1
ATOM 708 C CA . GLY A 1 92 ? 7.494 -5.961 2.583 1.00 93.62 92 GLY A CA 1
ATOM 709 C C . GLY A 1 92 ? 6.883 -4.635 3.036 1.00 93.62 92 GLY A C 1
ATOM 710 O O . GLY A 1 92 ? 5.780 -4.308 2.606 1.00 93.62 92 GLY A O 1
ATOM 711 N N . GLU A 1 93 ? 7.554 -3.855 3.882 1.00 94.00 93 GLU A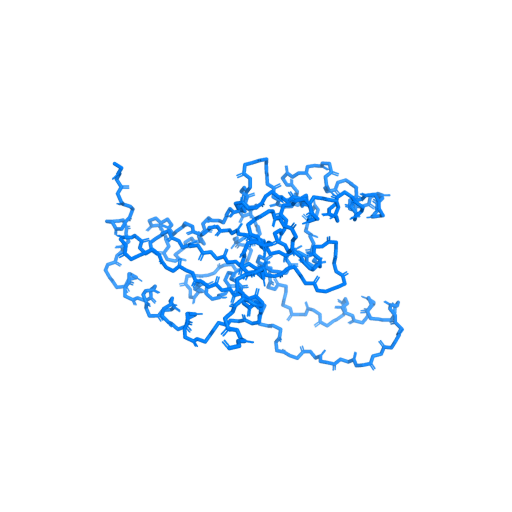 N 1
ATOM 712 C CA . GLU A 1 93 ? 7.068 -2.558 4.342 1.00 94.00 93 GLU A CA 1
ATOM 713 C C . GLU A 1 93 ? 6.887 -1.573 3.183 1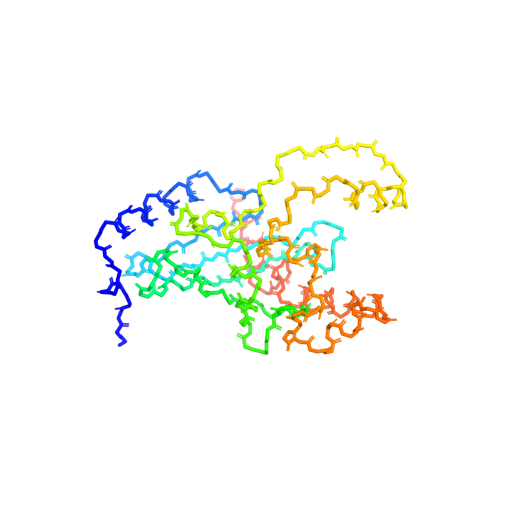.00 94.00 93 GLU A C 1
ATOM 715 O O . GLU A 1 93 ? 7.761 -1.413 2.333 1.00 94.00 93 GLU A O 1
ATOM 720 N N . ILE A 1 94 ? 5.741 -0.897 3.153 1.00 91.06 94 ILE A N 1
ATOM 721 C CA . ILE A 1 94 ? 5.442 0.137 2.164 1.00 91.06 94 ILE A CA 1
ATOM 722 C C . ILE A 1 94 ? 6.000 1.466 2.672 1.00 91.06 94 ILE A C 1
ATOM 724 O O . ILE A 1 94 ? 5.821 1.821 3.841 1.00 91.06 94 ILE A O 1
ATOM 728 N N . CYS A 1 95 ? 6.660 2.218 1.791 1.00 85.12 95 CYS A N 1
ATOM 729 C CA . CYS A 1 95 ? 7.247 3.514 2.116 1.00 85.12 95 CYS A CA 1
ATOM 730 C C . CYS A 1 95 ? 6.236 4.445 2.798 1.00 85.12 95 CYS A C 1
ATOM 732 O O . CYS A 1 95 ? 5.204 4.796 2.234 1.00 85.12 95 CYS A O 1
ATOM 734 N N . VAL A 1 96 ? 6.550 4.896 4.014 1.00 78.56 96 VAL A N 1
ATOM 735 C CA . VAL A 1 96 ? 5.657 5.761 4.802 1.00 78.56 96 VAL A CA 1
ATOM 736 C C . VAL A 1 96 ? 5.378 7.085 4.084 1.00 78.56 96 VAL A C 1
ATOM 738 O O . VAL A 1 96 ? 4.287 7.631 4.223 1.00 78.56 96 VAL A O 1
ATOM 741 N N . ASN A 1 97 ? 6.321 7.580 3.277 1.00 77.56 97 ASN A N 1
ATOM 742 C CA . ASN A 1 97 ? 6.138 8.807 2.498 1.00 77.56 97 ASN A CA 1
ATOM 743 C C . ASN A 1 97 ? 5.027 8.672 1.452 1.00 77.56 97 ASN A C 1
ATOM 745 O O . ASN A 1 97 ? 4.369 9.659 1.149 1.00 77.56 97 ASN A O 1
ATOM 749 N N . VAL A 1 98 ? 4.776 7.459 0.951 1.00 75.25 98 VAL A N 1
ATOM 750 C CA . VAL A 1 98 ? 3.646 7.182 0.056 1.00 75.25 98 VAL A CA 1
ATOM 751 C C . VAL A 1 98 ? 2.337 7.385 0.808 1.00 75.25 98 VAL A C 1
ATOM 753 O O . VAL A 1 98 ? 1.465 8.094 0.327 1.00 75.25 98 VAL A O 1
ATOM 756 N N . LEU A 1 99 ? 2.216 6.794 1.997 1.00 77.19 99 LEU A N 1
ATOM 757 C CA . LEU A 1 99 ? 0.971 6.806 2.768 1.00 77.19 99 LEU A CA 1
ATOM 758 C C . LEU A 1 99 ? 0.715 8.135 3.487 1.00 77.19 99 LEU A C 1
ATOM 760 O O . LEU A 1 99 ? -0.424 8.434 3.820 1.00 77.19 99 LEU A O 1
ATOM 764 N N . LYS A 1 100 ? 1.765 8.920 3.757 1.00 80.06 100 LYS A N 1
ATOM 765 C CA . LYS A 1 100 ? 1.659 10.249 4.379 1.00 80.06 100 LYS A CA 1
ATOM 766 C C . LYS A 1 100 ? 1.323 11.355 3.390 1.00 80.06 100 LYS A C 1
ATOM 768 O O . LYS A 1 100 ? 0.856 12.408 3.821 1.00 80.06 100 LYS A O 1
ATOM 773 N N . ARG A 1 101 ? 1.612 11.164 2.102 1.00 75.25 101 ARG A N 1
ATOM 774 C CA . ARG A 1 101 ? 1.370 12.194 1.096 1.00 75.25 101 ARG A CA 1
ATOM 775 C C . ARG A 1 101 ? -0.129 12.463 1.012 1.00 75.25 101 ARG A C 1
ATOM 777 O O . ARG A 1 101 ? -0.904 11.544 0.783 1.00 75.25 101 ARG A O 1
ATOM 784 N N . ASP A 1 102 ? -0.513 13.712 1.254 1.00 73.75 102 ASP A N 1
ATOM 785 C CA . ASP A 1 102 ? -1.906 14.173 1.271 1.00 73.75 102 ASP A CA 1
ATOM 786 C C . ASP A 1 102 ? -2.810 13.459 2.299 1.00 73.75 102 ASP A C 1
ATOM 788 O O . ASP A 1 102 ? -4.038 13.533 2.214 1.00 73.75 102 ASP A O 1
ATOM 792 N N . TRP A 1 103 ? -2.215 12.799 3.305 1.00 83.62 103 TRP A N 1
ATOM 793 C CA . TRP A 1 103 ? -2.970 12.189 4.395 1.00 83.62 103 TRP A CA 1
ATOM 794 C C . TRP A 1 103 ? -3.580 13.256 5.302 1.00 83.62 103 TRP A C 1
ATOM 796 O O . TRP A 1 103 ? -2.893 14.168 5.765 1.00 83.62 103 TRP A O 1
ATOM 806 N N . THR A 1 104 ? -4.857 13.093 5.631 1.00 86.12 104 THR A N 1
ATOM 807 C CA . THR A 1 104 ? -5.539 13.877 6.663 1.00 86.12 104 THR A CA 1
ATOM 808 C C . THR A 1 104 ? -6.323 12.936 7.571 1.00 86.12 104 THR A C 1
ATOM 810 O O . THR A 1 104 ? -6.685 11.834 7.163 1.00 86.12 104 THR A O 1
ATOM 813 N N . ALA A 1 105 ? -6.620 13.374 8.796 1.00 88.19 105 ALA A N 1
ATOM 814 C CA . ALA A 1 105 ? -7.364 12.571 9.772 1.00 88.19 105 ALA A CA 1
ATOM 815 C C . ALA A 1 105 ? -8.821 12.268 9.365 1.00 88.19 105 ALA A C 1
ATOM 817 O O . ALA A 1 105 ? -9.499 11.495 10.039 1.00 88.19 105 ALA A O 1
ATOM 818 N N . GLU A 1 106 ? -9.302 12.875 8.277 1.00 86.44 106 GLU A N 1
ATOM 819 C CA . GLU A 1 106 ? -10.612 12.608 7.677 1.00 86.44 106 GLU A CA 1
ATOM 820 C C . GLU A 1 106 ? -10.589 11.398 6.728 1.00 86.44 106 GLU A C 1
ATOM 822 O O . GLU A 1 106 ? -11.641 10.900 6.326 1.00 86.44 106 GLU A O 1
ATOM 827 N N . LEU A 1 107 ? -9.398 10.919 6.353 1.00 85.94 107 LEU A N 1
ATOM 828 C CA . LEU A 1 107 ? -9.226 9.767 5.477 1.00 85.94 107 LEU A CA 1
ATOM 829 C C . LEU A 1 107 ? -9.271 8.459 6.274 1.00 85.94 107 LEU A C 1
ATOM 831 O O . LEU A 1 107 ? -8.786 8.367 7.400 1.00 85.94 107 LEU A O 1
ATOM 835 N N . GLY A 1 108 ? -9.848 7.430 5.655 1.00 87.38 108 GLY A N 1
ATOM 836 C CA . GLY A 1 108 ? -10.004 6.098 6.239 1.00 87.38 108 GLY A CA 1
ATOM 837 C C . GLY A 1 108 ? -9.250 5.003 5.486 1.00 87.38 108 GLY A C 1
ATOM 838 O O . GLY A 1 108 ? -8.523 5.248 4.519 1.00 87.38 108 GLY A O 1
ATOM 839 N N . ILE A 1 109 ? -9.461 3.761 5.911 1.00 89.25 109 ILE A N 1
ATOM 840 C CA . 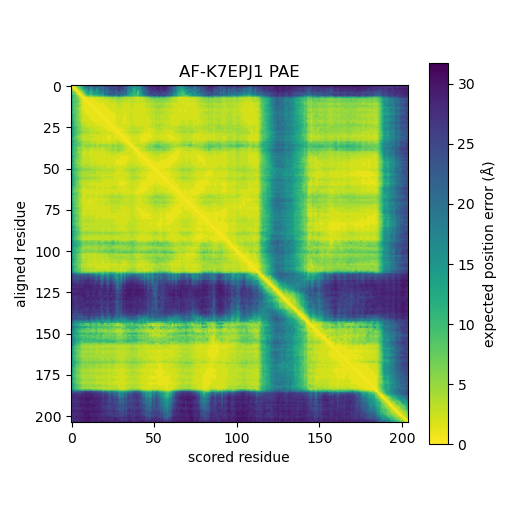ILE A 1 109 ? -8.894 2.541 5.318 1.00 89.25 109 ILE A CA 1
ATOM 841 C C . ILE A 1 109 ? -9.260 2.442 3.839 1.00 89.25 109 ILE A C 1
ATOM 843 O O . ILE A 1 109 ? -8.424 2.091 3.005 1.00 89.25 109 ILE A O 1
ATOM 847 N N . ARG A 1 110 ? -10.494 2.816 3.491 1.00 86.12 110 ARG A N 1
ATOM 848 C CA . ARG A 1 110 ? -10.962 2.839 2.111 1.00 86.12 110 ARG A CA 1
ATOM 849 C C . ARG A 1 110 ? -10.065 3.723 1.254 1.00 86.12 110 ARG A C 1
ATOM 851 O O . ARG A 1 110 ? -9.728 3.304 0.161 1.00 86.12 110 ARG A O 1
ATOM 858 N N . HIS A 1 111 ? -9.635 4.890 1.737 1.00 84.00 111 HIS A N 1
ATOM 859 C CA . HIS A 1 111 ? -8.741 5.777 0.984 1.00 84.00 111 HIS A CA 1
ATOM 860 C C . HIS A 1 111 ? -7.356 5.159 0.761 1.00 84.00 111 HIS A C 1
ATOM 862 O O . HIS A 1 111 ? -6.802 5.281 -0.323 1.00 84.00 111 HIS A O 1
ATOM 868 N N . VAL A 1 112 ? -6.809 4.462 1.759 1.00 83.56 112 VAL A N 1
ATOM 869 C CA . VAL A 1 112 ? -5.500 3.791 1.647 1.00 83.56 112 VAL A CA 1
ATOM 870 C C . VAL A 1 112 ? -5.515 2.701 0.570 1.00 83.56 112 VAL A C 1
ATOM 872 O O . VAL A 1 112 ? -4.529 2.506 -0.147 1.00 83.56 112 VAL A O 1
ATOM 875 N N . LEU A 1 113 ? -6.644 1.996 0.461 1.00 80.81 113 LEU A N 1
ATOM 876 C CA . LEU A 1 113 ? -6.845 0.895 -0.477 1.00 80.81 113 LEU A CA 1
ATOM 877 C C . LEU A 1 113 ? -7.314 1.362 -1.863 1.00 80.81 113 LEU A C 1
ATOM 879 O O . LEU A 1 113 ? -6.950 0.751 -2.867 1.00 80.81 113 LEU A O 1
ATOM 883 N N . LEU A 1 114 ? -8.122 2.422 -1.933 1.00 71.75 114 LEU A N 1
ATOM 884 C CA . LEU A 1 114 ? -8.806 2.841 -3.151 1.00 71.75 114 LEU A CA 1
ATOM 885 C C . LEU A 1 114 ? -8.070 3.885 -3.971 1.00 71.75 114 LEU A C 1
ATOM 887 O O . LEU A 1 114 ? -7.935 5.040 -3.580 1.00 71.75 114 LEU A O 1
ATOM 891 N N . LEU A 1 115 ? -7.944 3.561 -5.250 1.00 51.25 115 LEU A N 1
ATOM 892 C CA . LEU A 1 115 ? -8.202 4.522 -6.310 1.00 51.25 115 LEU A CA 1
ATOM 893 C C . LEU A 1 115 ? -9.657 5.016 -6.212 1.00 51.25 115 LEU A C 1
ATOM 895 O O . LEU A 1 115 ? -10.581 4.268 -6.514 1.00 51.25 115 LEU A O 1
ATOM 899 N N . SER A 1 116 ? -9.893 6.290 -5.894 1.00 35.00 116 SER A N 1
ATOM 900 C CA . SER A 1 116 ? -11.077 6.953 -6.457 1.00 35.00 116 SER A CA 1
ATOM 901 C C . SER A 1 116 ? -10.726 7.391 -7.873 1.00 35.00 116 SER A C 1
ATOM 903 O O . SER A 1 116 ? -10.636 8.581 -8.152 1.00 35.00 116 SER A O 1
ATOM 905 N N . TRP A 1 117 ? -10.490 6.428 -8.762 1.00 36.44 117 TRP A N 1
ATOM 906 C CA . TRP A 1 117 ? -10.521 6.691 -10.194 1.00 36.44 117 TRP A CA 1
ATOM 907 C C . TRP A 1 117 ? -11.992 6.651 -10.612 1.00 36.44 117 TRP A C 1
ATOM 909 O O . TRP A 1 117 ? -12.481 5.674 -11.169 1.00 36.44 117 TRP A O 1
ATOM 919 N N . LYS A 1 118 ? -12.737 7.690 -10.224 1.00 31.83 118 LYS A N 1
ATOM 920 C CA . LYS A 1 118 ? -13.975 8.035 -10.919 1.00 31.83 118 LYS A CA 1
ATOM 921 C C . LYS A 1 118 ? -13.582 9.003 -12.030 1.00 31.83 118 LYS A C 1
ATOM 923 O O . LYS A 1 118 ? -13.095 10.087 -11.730 1.00 31.83 118 LYS A O 1
ATOM 928 N N . ASP A 1 119 ? -13.809 8.551 -13.262 1.00 37.44 119 ASP A N 1
ATOM 929 C CA . ASP A 1 119 ? -13.623 9.216 -14.559 1.00 37.44 119 ASP A CA 1
ATOM 930 C C . ASP A 1 119 ? -12.158 9.429 -14.996 1.00 37.44 119 ASP A C 1
ATOM 932 O O . ASP A 1 119 ? -11.363 10.046 -14.303 1.00 37.44 119 ASP A O 1
ATOM 936 N N . LYS A 1 120 ? -11.704 8.951 -16.161 1.00 37.41 120 LYS A N 1
ATOM 937 C CA . LYS A 1 120 ? -12.392 8.834 -17.454 1.00 37.41 120 LYS A CA 1
ATOM 938 C C . LYS A 1 120 ? -11.959 7.576 -18.208 1.00 37.41 120 LYS A C 1
ATOM 940 O O . LYS A 1 120 ? -10.786 7.432 -18.543 1.00 37.41 120 LYS A O 1
ATOM 945 N N . GLN A 1 121 ? -12.919 6.756 -18.634 1.00 41.91 121 GLN A N 1
ATOM 946 C CA . GLN A 1 121 ? -12.746 6.025 -19.890 1.00 41.91 121 GLN A CA 1
ATOM 947 C C . GLN A 1 121 ? -12.374 7.034 -20.988 1.00 41.91 121 GLN A C 1
ATOM 949 O O . GLN A 1 121 ? -13.135 7.958 -21.266 1.00 41.91 121 GLN A O 1
ATOM 954 N N . CYS A 1 122 ? -11.226 6.851 -21.631 1.00 34.78 122 CYS A N 1
ATOM 955 C CA . CYS A 1 122 ? -11.035 7.323 -22.993 1.00 34.78 122 CYS A CA 1
ATOM 956 C C . CYS A 1 122 ? -10.492 6.145 -23.794 1.00 34.78 122 CYS A C 1
ATOM 958 O O . CYS A 1 122 ? -9.355 5.717 -23.612 1.00 34.78 122 CYS A O 1
ATOM 960 N N . GLN A 1 123 ? -11.364 5.576 -24.622 1.00 40.75 123 GLN A N 1
ATOM 961 C CA . GLN A 1 123 ? -10.995 4.636 -25.667 1.00 40.75 123 GLN A CA 1
ATOM 962 C C . GLN A 1 123 ? -10.120 5.379 -26.683 1.00 40.75 123 GLN A C 1
ATOM 964 O O . GLN A 1 123 ? -10.641 6.054 -27.565 1.00 40.75 123 GLN A O 1
ATOM 969 N N . THR A 1 124 ? -8.799 5.261 -26.578 1.00 41.34 124 THR A N 1
ATOM 970 C CA . THR A 1 124 ? -7.881 5.591 -27.675 1.00 41.34 124 THR A CA 1
ATOM 971 C C . THR A 1 124 ? -6.759 4.554 -27.728 1.00 41.34 124 THR A C 1
ATOM 973 O O . THR A 1 124 ? -6.181 4.192 -26.708 1.00 41.34 124 THR A O 1
ATOM 976 N N . GLN A 1 125 ? -6.474 4.033 -28.926 1.00 44.28 125 GLN A N 1
ATOM 977 C CA . GLN A 1 125 ? -5.453 2.999 -29.170 1.00 44.28 125 GLN A CA 1
ATOM 978 C C . GLN A 1 125 ? -4.021 3.556 -29.294 1.00 44.28 125 GLN A C 1
ATOM 980 O O . GLN A 1 125 ? -3.101 2.802 -29.594 1.00 44.28 125 GLN A O 1
ATOM 985 N N . ASP A 1 126 ? -3.806 4.845 -29.021 1.00 45.50 126 ASP A N 1
ATOM 986 C CA . ASP A 1 126 ? -2.485 5.473 -29.097 1.00 45.50 126 ASP A CA 1
ATOM 987 C C . ASP A 1 126 ? -1.872 5.668 -27.706 1.00 45.50 126 ASP A C 1
ATOM 989 O O . ASP A 1 126 ? -2.130 6.643 -26.992 1.00 45.50 126 ASP A O 1
ATOM 993 N N . THR A 1 127 ? -0.994 4.736 -27.340 1.00 49.88 127 THR A N 1
ATOM 994 C CA . THR A 1 127 ? -0.269 4.698 -26.060 1.00 49.88 127 THR A CA 1
ATOM 995 C C . THR A 1 127 ? 0.627 5.919 -25.819 1.00 49.88 127 THR A C 1
ATOM 997 O O . THR A 1 127 ? 0.866 6.277 -24.667 1.00 49.88 127 THR A O 1
ATOM 1000 N N . GLN A 1 128 ? 1.082 6.617 -26.867 1.00 47.84 128 GLN A N 1
ATOM 1001 C CA . GLN A 1 128 ? 1.959 7.790 -26.716 1.00 47.84 128 GLN A CA 1
ATOM 1002 C C . GLN A 1 128 ? 1.219 9.113 -26.456 1.00 47.84 128 GLN A C 1
ATOM 1004 O O . GLN A 1 128 ? 1.765 9.996 -25.792 1.00 47.84 128 GLN A O 1
ATOM 1009 N N . VAL A 1 129 ? -0.029 9.261 -26.915 1.00 48.75 129 VAL A N 1
ATOM 1010 C CA . VAL A 1 129 ? -0.838 10.470 -26.653 1.00 48.75 129 VAL A CA 1
ATOM 1011 C C . VAL A 1 129 ? -1.452 10.418 -25.252 1.00 48.75 129 VAL A C 1
ATOM 1013 O O . VAL A 1 129 ? -1.537 11.446 -24.580 1.00 48.75 129 VAL A O 1
ATOM 1016 N N . LEU A 1 130 ? -1.788 9.218 -24.767 1.00 51.12 130 LEU A N 1
ATOM 1017 C CA . LEU A 1 130 ? -2.277 9.000 -23.405 1.00 51.12 130 LEU A CA 1
ATOM 1018 C C . LEU A 1 130 ? -1.252 9.406 -22.341 1.00 51.12 130 LEU A C 1
ATOM 1020 O O . LEU A 1 130 ? -1.650 9.980 -21.338 1.00 51.12 130 LEU A O 1
ATOM 1024 N N . LEU A 1 131 ? 0.050 9.201 -22.565 1.00 46.56 131 LEU A N 1
ATOM 1025 C CA . LEU A 1 131 ? 1.084 9.606 -21.603 1.00 46.56 131 LEU A CA 1
ATOM 1026 C C . LEU A 1 131 ? 1.185 11.135 -21.458 1.00 46.56 131 LEU A C 1
ATOM 1028 O O . LEU A 1 131 ? 1.218 11.636 -20.335 1.00 46.56 131 LEU A O 1
ATOM 1032 N N . ARG A 1 132 ? 1.141 11.885 -22.570 1.00 42.38 132 ARG A N 1
ATOM 1033 C CA . ARG A 1 132 ? 1.154 13.362 -22.539 1.00 42.38 132 ARG A CA 1
ATOM 1034 C C . ARG A 1 132 ? -0.164 13.958 -22.044 1.00 42.38 132 ARG A C 1
ATOM 1036 O O . ARG A 1 132 ? -0.146 14.897 -21.259 1.00 42.38 132 ARG A O 1
ATOM 1043 N N . SER A 1 133 ? -1.302 13.394 -22.453 1.00 40.19 133 SER A N 1
ATOM 1044 C CA . SER A 1 133 ? -2.627 13.852 -22.014 1.00 40.19 133 SER A CA 1
ATOM 1045 C C . SER A 1 133 ? -2.922 13.495 -20.550 1.00 40.19 133 SER A C 1
ATOM 1047 O O . SER A 1 133 ? -3.552 14.286 -19.848 1.00 40.19 133 SER A O 1
ATOM 1049 N N . ALA A 1 134 ? -2.428 12.355 -20.052 1.00 48.16 134 ALA A N 1
ATOM 1050 C CA . ALA A 1 134 ? -2.526 11.988 -18.640 1.00 48.16 134 ALA A CA 1
ATOM 1051 C C . ALA A 1 134 ? -1.672 12.900 -17.746 1.00 48.16 134 ALA A C 1
ATOM 1053 O O . ALA A 1 134 ? -2.054 13.158 -16.608 1.00 48.16 134 ALA A O 1
ATOM 1054 N N . GLN A 1 135 ? -0.560 13.442 -18.255 1.00 42.75 135 GLN A N 1
ATOM 1055 C CA . GLN A 1 135 ? 0.276 14.389 -17.510 1.00 42.75 135 GLN A CA 1
ATOM 1056 C C . GLN A 1 135 ? -0.391 15.756 -17.284 1.00 42.75 135 GLN A C 1
ATOM 1058 O O . GLN A 1 135 ? -0.126 16.378 -16.258 1.00 42.75 135 GLN A O 1
ATOM 1063 N N . GLU A 1 136 ? -1.286 16.209 -18.167 1.00 43.59 136 GLU A N 1
ATOM 1064 C CA . GLU A 1 136 ? -1.902 17.546 -18.062 1.00 43.59 136 GLU A CA 1
ATOM 1065 C C . GLU A 1 136 ? -3.221 17.577 -17.265 1.00 43.59 136 GLU A C 1
ATOM 1067 O O . GLU A 1 136 ? -3.655 18.647 -16.845 1.00 43.59 136 GLU A O 1
ATOM 1072 N N . HIS A 1 137 ? -3.843 16.425 -16.984 1.00 45.22 137 HIS A N 1
ATOM 1073 C CA . HIS A 1 137 ? -5.140 16.347 -16.287 1.00 45.22 137 HIS A CA 1
ATOM 1074 C C . HIS A 1 137 ? -5.130 15.546 -14.969 1.00 45.22 137 HIS A C 1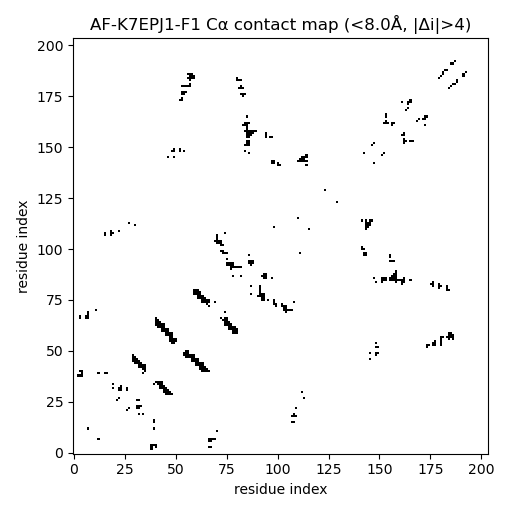
ATOM 1076 O O . HIS A 1 137 ? -6.191 15.245 -14.422 1.00 45.22 137 HIS A O 1
ATOM 1082 N N . LEU A 1 138 ? -3.951 15.242 -14.413 1.00 47.56 138 LEU A N 1
ATOM 1083 C CA . LEU A 1 138 ? -3.787 14.659 -13.072 1.00 47.56 138 LEU A CA 1
ATOM 1084 C C . LEU A 1 138 ? -3.734 15.744 -11.977 1.00 47.56 138 LEU A C 1
ATOM 1086 O O . LEU A 1 138 ? -2.825 15.789 -11.148 1.00 47.56 138 LEU A O 1
ATOM 1090 N N . THR A 1 139 ? -4.741 16.616 -11.922 1.00 41.81 139 THR A N 1
ATOM 1091 C CA . THR A 1 139 ? -5.011 17.473 -10.757 1.00 41.81 139 THR A CA 1
ATOM 1092 C C . THR A 1 139 ? -5.691 16.663 -9.650 1.00 41.81 139 THR A C 1
ATOM 1094 O O . THR A 1 139 ? -6.872 16.824 -9.379 1.00 41.81 139 THR A O 1
ATOM 1097 N N . MET A 1 140 ? -4.924 15.745 -9.051 1.00 41.75 140 MET A N 1
ATOM 1098 C CA . MET A 1 140 ? -5.001 15.219 -7.675 1.00 41.75 140 MET A CA 1
ATOM 1099 C C . MET A 1 140 ? -4.258 13.880 -7.646 1.00 41.75 140 MET A C 1
ATOM 1101 O O . MET A 1 140 ? -4.845 12.814 -7.830 1.00 41.75 140 MET A O 1
ATOM 1105 N N . GLN A 1 141 ? -2.945 13.938 -7.417 1.00 44.38 141 GLN A N 1
ATOM 1106 C CA . GLN A 1 141 ? -2.094 12.774 -7.158 1.00 44.38 141 GLN A CA 1
ATOM 1107 C C . GLN A 1 141 ? -2.476 12.109 -5.822 1.00 44.38 141 GLN A C 1
ATOM 1109 O O . GLN A 1 141 ? -1.740 12.192 -4.848 1.00 44.38 141 GLN A O 1
ATOM 1114 N N . ARG A 1 142 ? -3.624 11.429 -5.747 1.00 50.22 142 ARG A N 1
ATOM 1115 C CA . ARG A 1 142 ? -3.922 10.532 -4.622 1.00 50.22 142 ARG A CA 1
ATOM 1116 C C . ARG A 1 142 ? -3.071 9.274 -4.781 1.00 50.22 142 ARG A C 1
ATOM 1118 O O . ARG A 1 142 ? -3.400 8.395 -5.573 1.00 50.22 142 ARG A O 1
ATOM 1125 N N . VAL A 1 143 ? -1.946 9.216 -4.072 1.00 54.31 143 VAL A N 1
ATOM 1126 C CA . VAL A 1 143 ? -1.050 8.055 -4.056 1.00 54.31 143 VAL A CA 1
ATOM 1127 C C . VAL A 1 143 ? -1.644 6.992 -3.129 1.00 54.31 143 VAL A C 1
ATOM 1129 O O . VAL A 1 143 ? -1.615 7.140 -1.913 1.00 54.31 143 VAL A O 1
ATOM 1132 N N . THR A 1 144 ? -2.189 5.912 -3.691 1.00 68.06 144 THR A N 1
ATOM 1133 C CA . THR A 1 144 ? -2.702 4.763 -2.914 1.00 68.06 144 THR A CA 1
ATOM 1134 C C . THR A 1 144 ? -1.901 3.499 -3.198 1.00 68.06 144 THR A C 1
ATOM 1136 O O . THR A 1 144 ? -1.114 3.452 -4.145 1.00 68.06 144 THR A O 1
ATOM 1139 N N . ILE A 1 145 ? -2.075 2.451 -2.387 1.00 70.38 145 ILE A N 1
ATOM 1140 C CA . ILE A 1 145 ? -1.275 1.221 -2.521 1.00 70.38 145 ILE A CA 1
ATOM 1141 C C . ILE A 1 145 ? -1.508 0.551 -3.883 1.00 70.38 145 ILE A C 1
ATOM 1143 O O . ILE A 1 145 ? -0.555 0.097 -4.511 1.00 70.38 145 ILE A O 1
ATOM 1147 N N . LYS A 1 146 ? -2.746 0.554 -4.395 1.00 72.19 146 LYS A N 1
ATOM 1148 C CA . LYS A 1 146 ? -3.034 0.054 -5.748 1.00 72.19 146 LYS A CA 1
ATOM 1149 C C . LYS A 1 146 ? -2.465 0.978 -6.836 1.00 72.19 146 LYS A C 1
ATOM 1151 O O . LYS A 1 146 ? -1.998 0.475 -7.853 1.00 72.19 146 LYS A O 1
ATOM 1156 N N . CYS A 1 147 ? -2.428 2.303 -6.620 1.00 63.94 147 CYS A N 1
ATOM 1157 C CA . CYS A 1 147 ? -1.774 3.243 -7.549 1.00 63.94 147 CYS A CA 1
ATOM 1158 C C . CYS A 1 147 ? -0.285 2.958 -7.701 1.00 63.94 147 CYS A C 1
ATOM 1160 O O . CYS A 1 147 ? 0.234 3.078 -8.804 1.00 63.94 147 CYS A O 1
ATOM 1162 N N . LEU A 1 148 ? 0.395 2.604 -6.607 1.00 73.06 148 LEU A N 1
ATOM 1163 C CA . LEU A 1 148 ? 1.826 2.323 -6.639 1.00 73.06 148 LEU A CA 1
ATOM 1164 C C . LEU A 1 148 ? 2.164 1.184 -7.601 1.00 73.06 148 LEU A C 1
ATOM 1166 O O . LEU A 1 148 ? 3.153 1.280 -8.315 1.00 73.06 148 LEU A O 1
ATOM 1170 N N . LEU A 1 149 ? 1.305 0.163 -7.691 1.00 76.00 149 LEU A N 1
ATOM 1171 C CA . LEU A 1 149 ? 1.499 -0.941 -8.633 1.00 76.00 149 LEU A CA 1
ATOM 1172 C C . LEU A 1 149 ? 1.429 -0.493 -10.105 1.00 76.00 149 LEU A C 1
ATOM 1174 O O . LEU A 1 149 ? 1.999 -1.152 -10.968 1.00 76.00 149 LEU A O 1
ATOM 1178 N N . ILE A 1 150 ? 0.747 0.617 -10.398 1.00 76.56 150 ILE A N 1
ATOM 1179 C CA . ILE A 1 150 ? 0.634 1.181 -11.753 1.00 76.56 150 ILE A CA 1
ATOM 1180 C C . ILE A 1 150 ? 1.744 2.212 -11.999 1.00 76.56 150 ILE A C 1
ATOM 1182 O O . ILE A 1 150 ? 2.399 2.198 -13.040 1.00 76.56 150 ILE A O 1
ATOM 1186 N N . HIS A 1 151 ? 1.972 3.097 -11.028 1.00 76.69 151 HIS A N 1
ATOM 1187 C CA . HIS A 1 151 ? 2.929 4.195 -11.099 1.00 76.69 151 HIS A CA 1
ATOM 1188 C C . HIS A 1 151 ? 3.787 4.237 -9.826 1.00 76.69 151 HIS A C 1
ATOM 1190 O O . HIS A 1 151 ? 3.472 4.981 -8.889 1.00 76.69 151 HIS A O 1
ATOM 1196 N N . PRO A 1 152 ? 4.878 3.450 -9.772 1.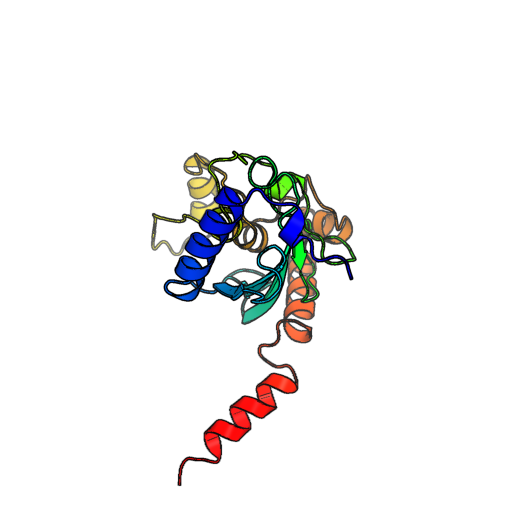00 79.12 152 PRO A N 1
ATOM 1197 C CA . PRO A 1 152 ? 5.825 3.517 -8.669 1.00 79.12 152 PRO A CA 1
ATOM 1198 C C . PRO A 1 152 ? 6.455 4.908 -8.559 1.00 79.12 152 PRO A C 1
ATOM 1200 O O . PRO A 1 152 ? 6.667 5.582 -9.566 1.00 79.12 152 PRO A O 1
ATOM 1203 N N . ASN A 1 153 ? 6.808 5.324 -7.341 1.00 77.56 153 ASN A N 1
ATOM 1204 C CA . ASN A 1 153 ? 7.528 6.574 -7.111 1.00 77.56 153 ASN A CA 1
ATOM 1205 C C . ASN A 1 153 ? 9.025 6.299 -6.854 1.00 77.56 153 ASN A C 1
ATOM 1207 O O . ASN A 1 153 ? 9.390 6.006 -5.710 1.00 77.56 153 ASN A O 1
ATOM 1211 N N . PRO A 1 154 ? 9.908 6.411 -7.861 1.00 79.75 154 PRO A N 1
ATOM 1212 C CA . PRO A 1 154 ? 11.329 6.108 -7.695 1.00 79.75 154 PRO A CA 1
ATOM 1213 C C . PRO A 1 154 ? 12.055 7.073 -6.743 1.00 79.75 154 PRO A C 1
ATOM 1215 O O . PRO A 1 154 ? 13.028 6.666 -6.118 1.00 79.75 154 PRO A O 1
ATOM 1218 N N . GLU A 1 155 ? 11.563 8.303 -6.544 1.00 78.69 155 GLU A N 1
ATOM 1219 C CA . GLU A 1 155 ? 12.182 9.279 -5.626 1.00 78.69 155 GLU A CA 1
ATOM 1220 C C . GLU A 1 155 ? 12.100 8.858 -4.151 1.00 78.69 155 GLU A C 1
ATOM 1222 O O . GLU A 1 155 ? 12.861 9.331 -3.313 1.00 78.69 155 GLU A O 1
ATOM 1227 N N . SER A 1 156 ? 11.166 7.963 -3.820 1.00 82.00 156 SER A N 1
ATOM 1228 C CA . SER A 1 156 ? 10.990 7.418 -2.468 1.00 82.00 156 SER A CA 1
ATOM 1229 C C . SER A 1 156 ? 11.184 5.902 -2.435 1.00 82.00 156 SER A C 1
ATOM 1231 O O . SER A 1 156 ? 10.510 5.193 -1.675 1.00 82.00 156 SER A O 1
ATOM 1233 N N . ALA A 1 157 ? 12.069 5.397 -3.301 1.00 87.81 157 ALA A N 1
ATOM 1234 C CA . ALA A 1 157 ? 12.389 3.983 -3.377 1.00 87.81 157 ALA A CA 1
ATOM 1235 C C . ALA A 1 157 ? 13.019 3.486 -2.064 1.00 87.81 157 ALA A C 1
ATOM 1237 O O . ALA A 1 157 ? 14.018 4.016 -1.592 1.00 87.81 157 ALA A O 1
ATOM 1238 N N . LEU A 1 158 ? 12.420 2.444 -1.491 1.00 91.25 158 LEU A N 1
ATOM 1239 C CA . LEU A 1 158 ? 13.019 1.618 -0.441 1.00 91.25 158 LEU A CA 1
ATOM 1240 C C . LEU A 1 158 ? 13.844 0.475 -1.039 1.00 91.25 158 LEU A C 1
ATOM 1242 O O . LEU A 1 158 ? 14.817 0.026 -0.443 1.00 91.25 158 LEU A O 1
ATOM 1246 N N . ASN A 1 159 ? 13.450 0.003 -2.222 1.00 93.69 159 ASN A N 1
ATOM 1247 C CA . ASN A 1 159 ? 14.219 -0.924 -3.032 1.00 93.69 159 ASN A CA 1
ATOM 1248 C C . ASN A 1 159 ? 14.960 -0.125 -4.108 1.00 93.69 159 ASN A C 1
ATOM 1250 O O . ASN A 1 159 ? 14.412 0.163 -5.176 1.00 93.69 159 ASN A O 1
ATOM 1254 N N . GLU A 1 160 ? 16.200 0.251 -3.797 1.00 94.19 160 GLU A N 1
ATOM 1255 C CA . GLU A 1 160 ? 17.060 1.057 -4.671 1.00 94.19 160 GLU A CA 1
ATOM 1256 C C . GLU A 1 160 ? 17.290 0.392 -6.031 1.00 94.19 160 GLU A C 1
ATOM 1258 O O . GLU A 1 160 ? 17.296 1.065 -7.059 1.00 94.19 160 GLU A O 1
ATOM 1263 N N . GLU A 1 161 ? 17.417 -0.937 -6.067 1.00 95.44 161 GLU A N 1
ATOM 1264 C CA . GLU A 1 161 ? 17.597 -1.674 -7.316 1.00 95.44 161 GLU A CA 1
ATOM 1265 C C . GLU A 1 161 ? 16.355 -1.582 -8.206 1.00 95.44 161 GLU A C 1
ATOM 1267 O O . GLU A 1 161 ? 16.474 -1.284 -9.395 1.00 95.44 161 GLU A O 1
ATOM 1272 N N . ALA A 1 162 ? 15.165 -1.795 -7.638 1.00 93.06 162 ALA A N 1
ATOM 1273 C CA . ALA A 1 162 ? 13.912 -1.649 -8.369 1.00 93.06 162 ALA A CA 1
ATOM 1274 C C . ALA A 1 162 ? 13.704 -0.202 -8.836 1.00 93.06 162 ALA A C 1
ATOM 127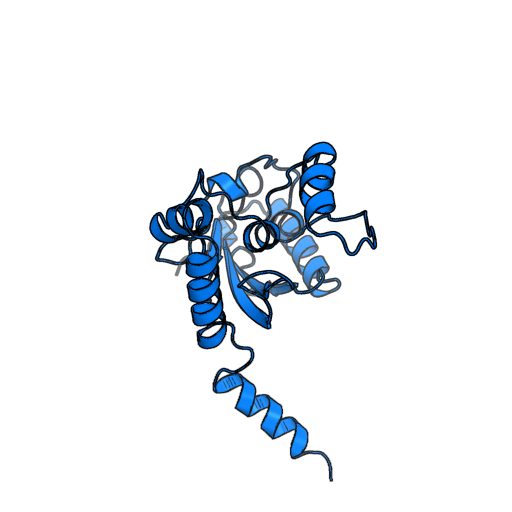6 O O . ALA A 1 162 ? 13.284 0.006 -9.970 1.00 93.06 162 ALA A O 1
ATOM 1277 N N . GLY A 1 163 ? 14.022 0.790 -7.994 1.00 91.62 163 GLY A N 1
ATOM 1278 C CA . GLY A 1 163 ? 13.936 2.211 -8.345 1.00 91.62 163 GLY A CA 1
ATOM 1279 C C . GLY A 1 163 ? 14.880 2.600 -9.484 1.00 91.62 163 GLY A C 1
ATOM 1280 O O . GLY A 1 163 ? 14.457 3.253 -10.435 1.00 91.62 163 GLY A O 1
ATOM 1281 N N . ARG A 1 164 ? 16.134 2.136 -9.434 1.00 93.75 164 ARG A N 1
ATOM 1282 C CA . ARG A 1 164 ? 17.122 2.350 -10.497 1.00 93.75 164 ARG A CA 1
ATOM 1283 C C . ARG A 1 164 ? 16.688 1.693 -11.805 1.00 93.75 164 ARG A C 1
ATOM 1285 O O . ARG A 1 164 ? 16.667 2.356 -12.834 1.00 93.75 164 ARG A O 1
ATOM 1292 N N . LEU A 1 165 ? 16.302 0.413 -11.774 1.00 92.75 165 LEU A N 1
ATOM 1293 C CA . LEU A 1 165 ? 15.856 -0.294 -12.979 1.00 92.75 165 LEU A CA 1
ATOM 1294 C C . LEU A 1 165 ? 14.597 0.344 -13.576 1.00 92.75 165 LEU A C 1
ATOM 1296 O O . LEU A 1 165 ? 14.520 0.476 -14.787 1.00 92.75 165 LEU A O 1
ATOM 1300 N N . LEU A 1 166 ? 13.647 0.805 -12.757 1.00 89.19 166 LEU A N 1
ATOM 1301 C CA . LEU A 1 166 ? 12.460 1.517 -13.242 1.00 89.19 166 LEU A CA 1
ATOM 1302 C C . LEU A 1 166 ? 12.829 2.730 -14.119 1.00 89.19 166 LEU A C 1
ATOM 1304 O O . LEU A 1 166 ? 12.170 2.970 -15.127 1.00 89.19 166 LEU A O 1
ATOM 1308 N N . LEU A 1 167 ? 13.866 3.481 -13.731 1.00 87.88 167 LEU A N 1
ATOM 1309 C CA . LEU A 1 167 ? 14.308 4.695 -14.424 1.00 87.88 167 LEU A CA 1
ATOM 1310 C C . LEU A 1 167 ? 15.246 4.414 -15.604 1.00 87.88 167 LEU A C 1
ATOM 1312 O O . LEU A 1 167 ? 15.146 5.066 -16.639 1.00 87.88 167 LEU A O 1
ATOM 1316 N N . GLU A 1 168 ? 16.172 3.473 -15.439 1.00 92.94 168 GLU A N 1
ATOM 1317 C CA . GLU A 1 168 ? 17.274 3.252 -16.382 1.00 92.94 168 GLU A CA 1
ATOM 1318 C C . GLU A 1 168 ? 16.995 2.120 -17.378 1.00 92.94 168 GLU A C 1
ATOM 1320 O O . GLU A 1 168 ? 17.498 2.145 -18.500 1.00 92.94 168 GLU A O 1
ATOM 1325 N N . ASN A 1 169 ? 16.211 1.112 -16.985 1.00 93.56 169 ASN A N 1
ATOM 1326 C CA . ASN A 1 169 ? 15.907 -0.059 -17.805 1.00 93.56 169 ASN A CA 1
ATOM 1327 C C . ASN A 1 169 ? 14.566 -0.694 -17.398 1.00 93.56 169 ASN A C 1
ATOM 1329 O O . ASN A 1 169 ? 14.511 -1.718 -16.705 1.00 93.56 169 ASN A O 1
ATOM 1333 N N . TYR A 1 170 ? 13.476 -0.066 -17.845 1.00 89.75 170 TYR A N 1
ATOM 1334 C CA . TYR A 1 170 ? 12.121 -0.481 -17.490 1.00 89.75 170 TYR A CA 1
ATOM 1335 C C . TYR A 1 170 ? 11.823 -1.940 -17.864 1.00 89.75 170 TYR A C 1
ATOM 1337 O O . TYR A 1 170 ? 11.145 -2.633 -17.108 1.00 89.75 170 TYR A O 1
ATOM 1345 N N . GLU A 1 171 ? 12.354 -2.433 -18.987 1.00 92.19 171 GLU A N 1
ATOM 1346 C CA . GLU A 1 171 ? 12.134 -3.815 -19.430 1.00 92.19 171 GLU A CA 1
ATOM 1347 C C . GLU A 1 171 ? 12.706 -4.837 -18.445 1.00 92.19 171 GLU A C 1
ATOM 1349 O O . GLU A 1 171 ? 12.030 -5.807 -18.101 1.00 92.19 171 GLU A O 1
ATOM 1354 N N . GLU A 1 172 ? 13.911 -4.593 -17.927 1.00 94.88 172 GLU A N 1
ATOM 1355 C CA . GLU A 1 172 ? 14.532 -5.448 -16.911 1.00 94.88 172 GLU A CA 1
ATOM 1356 C C . GLU A 1 172 ? 13.779 -5.366 -15.574 1.00 94.88 172 GLU A C 1
ATOM 1358 O O . GLU A 1 172 ? 13.521 -6.393 -14.939 1.00 94.88 172 GLU A O 1
ATOM 1363 N N . TYR A 1 173 ? 13.359 -4.162 -15.159 1.00 94.75 173 TYR A N 1
ATOM 1364 C CA . TYR A 1 173 ? 12.484 -3.996 -13.992 1.00 94.75 173 TYR A CA 1
ATOM 1365 C C . TYR A 1 173 ? 11.203 -4.828 -14.141 1.00 94.75 173 TYR A C 1
ATOM 1367 O O . TYR A 1 173 ? 10.845 -5.604 -13.249 1.00 94.75 173 TY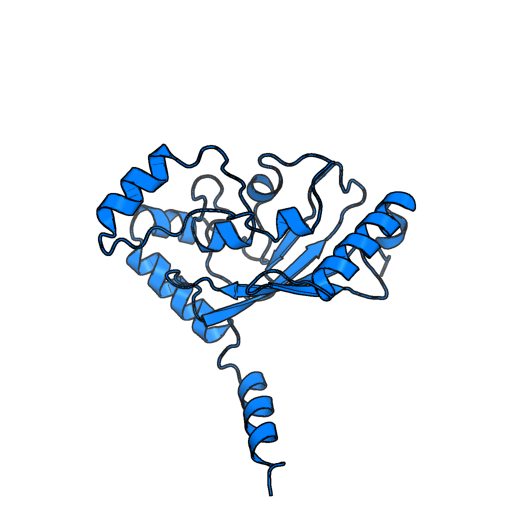R A O 1
ATOM 1375 N N . ALA A 1 174 ? 10.535 -4.696 -15.286 1.00 91.94 174 ALA A N 1
ATOM 1376 C CA . ALA A 1 174 ? 9.277 -5.359 -15.565 1.00 91.94 174 ALA A CA 1
ATOM 1377 C C . ALA A 1 174 ? 9.452 -6.881 -15.666 1.00 91.94 174 ALA A C 1
ATOM 1379 O O . ALA A 1 174 ? 8.621 -7.623 -15.148 1.00 91.94 174 ALA A O 1
ATOM 1380 N N . ALA A 1 175 ? 10.541 -7.368 -16.270 1.00 94.00 175 ALA A N 1
ATOM 1381 C CA . ALA A 1 175 ? 10.856 -8.793 -16.344 1.00 94.00 175 ALA A CA 1
ATOM 1382 C C . ALA A 1 175 ? 11.019 -9.413 -14.949 1.00 94.00 175 ALA A C 1
ATOM 1384 O O . ALA A 1 175 ? 10.419 -10.450 -14.658 1.00 94.00 175 ALA A O 1
ATOM 1385 N N . ARG A 1 176 ? 11.753 -8.746 -14.052 1.00 96.44 176 ARG A N 1
ATOM 1386 C CA . ARG A 1 176 ? 11.935 -9.208 -12.667 1.00 96.44 176 ARG A CA 1
ATOM 1387 C C . ARG A 1 176 ? 10.645 -9.171 -11.863 1.00 96.44 176 ARG A C 1
ATOM 1389 O O . ARG A 1 176 ? 10.345 -10.123 -11.144 1.00 96.44 176 ARG A O 1
ATOM 1396 N N . ALA A 1 177 ? 9.871 -8.095 -11.989 1.00 95.69 177 ALA A N 1
ATOM 1397 C CA . ALA A 1 177 ? 8.586 -7.974 -11.312 1.00 95.69 177 ALA A CA 1
ATOM 1398 C C . ALA A 1 177 ? 7.578 -9.032 -11.790 1.00 95.69 177 ALA A C 1
ATOM 1400 O O . ALA A 1 177 ? 6.909 -9.639 -10.950 1.00 95.69 177 ALA A O 1
ATOM 1401 N N . ARG A 1 178 ? 7.530 -9.332 -13.096 1.00 95.50 178 ARG A N 1
ATOM 1402 C CA . ARG A 1 178 ? 6.713 -10.424 -13.652 1.00 95.50 178 ARG A CA 1
ATOM 1403 C C . ARG A 1 178 ? 7.132 -11.786 -13.110 1.00 95.50 178 ARG A C 1
ATOM 1405 O O . ARG A 1 178 ? 6.276 -12.529 -12.643 1.00 95.50 178 ARG A O 1
ATOM 1412 N N . LEU A 1 179 ? 8.433 -12.082 -13.093 1.00 95.19 179 LEU A N 1
ATOM 1413 C CA . LEU A 1 179 ? 8.949 -13.342 -12.550 1.00 95.19 179 LEU A CA 1
ATOM 1414 C C . LEU A 1 179 ? 8.555 -13.527 -11.075 1.00 95.19 179 LEU A C 1
ATOM 1416 O O . LEU A 1 179 ? 8.070 -14.585 -10.680 1.00 95.19 179 LEU A O 1
ATOM 1420 N N . LEU A 1 180 ? 8.720 -12.487 -10.250 1.00 95.25 180 LEU A N 1
ATOM 1421 C CA . LEU A 1 180 ? 8.328 -12.554 -8.839 1.00 95.25 180 LEU A CA 1
ATOM 1422 C C . LEU A 1 180 ? 6.809 -12.715 -8.671 1.00 95.25 180 LEU A C 1
ATOM 1424 O O . LEU A 1 180 ? 6.362 -13.441 -7.781 1.00 95.25 180 LEU A O 1
ATOM 1428 N N . THR A 1 181 ? 6.028 -12.071 -9.538 1.00 95.19 181 THR A N 1
ATOM 1429 C CA . THR A 1 181 ? 4.566 -12.196 -9.579 1.00 95.19 181 THR A CA 1
ATOM 1430 C C . THR A 1 181 ? 4.134 -13.614 -9.944 1.00 95.19 181 THR A C 1
ATOM 1432 O O . THR A 1 181 ? 3.247 -14.156 -9.293 1.00 95.19 181 THR A O 1
ATOM 1435 N N . GLU A 1 182 ? 4.786 -14.261 -10.908 1.00 93.94 182 GLU A N 1
ATOM 1436 C CA . GLU A 1 182 ? 4.498 -15.649 -11.283 1.00 93.94 182 GLU A CA 1
ATOM 1437 C C . GLU A 1 182 ? 4.757 -16.617 -10.118 1.00 93.94 182 GLU A C 1
ATOM 1439 O O . GLU A 1 182 ? 3.933 -17.482 -9.815 1.00 93.94 182 GLU A O 1
ATOM 1444 N N . ILE A 1 183 ? 5.873 -16.429 -9.408 1.00 94.69 183 ILE A N 1
ATOM 1445 C CA . ILE A 1 183 ? 6.280 -17.308 -8.306 1.00 94.69 183 ILE A CA 1
ATOM 1446 C C . ILE A 1 183 ? 5.404 -17.100 -7.059 1.00 94.69 183 ILE A C 1
ATOM 1448 O O . ILE A 1 183 ? 5.036 -18.067 -6.388 1.00 94.69 183 ILE A O 1
ATOM 1452 N N . HIS A 1 184 ? 5.085 -15.849 -6.709 1.00 93.88 184 HIS A N 1
ATOM 1453 C CA . HIS A 1 184 ? 4.479 -15.510 -5.413 1.00 93.88 184 HIS A CA 1
ATOM 1454 C C . HIS A 1 184 ? 3.039 -14.994 -5.487 1.00 93.88 184 HIS A C 1
ATOM 1456 O O . HIS A 1 184 ? 2.314 -15.093 -4.495 1.00 93.88 184 HIS A O 1
ATOM 1462 N N . GLY A 1 185 ? 2.603 -14.482 -6.637 1.00 87.06 185 GLY A N 1
ATOM 1463 C CA . GLY A 1 185 ? 1.280 -13.897 -6.862 1.00 87.06 185 GLY A CA 1
ATOM 1464 C C . GLY A 1 185 ? 0.132 -14.908 -6.873 1.00 87.06 185 GLY A C 1
ATOM 1465 O O . GLY A 1 185 ? -1.015 -14.525 -7.028 1.00 87.06 185 GLY A O 1
ATOM 1466 N N . GLY A 1 186 ? 0.378 -16.203 -6.678 1.00 71.62 186 GLY A N 1
ATOM 1467 C CA . GLY A 1 186 ? -0.668 -17.129 -6.235 1.00 71.62 186 GLY A CA 1
ATOM 1468 C C . GLY A 1 186 ? -1.754 -17.515 -7.248 1.00 71.62 186 GLY A C 1
ATOM 1469 O O . GLY A 1 186 ? -2.560 -18.372 -6.905 1.00 71.62 186 GLY A O 1
ATOM 1470 N N . ALA A 1 187 ? -1.752 -17.020 -8.488 1.00 54.94 187 ALA A N 1
ATOM 1471 C CA . ALA A 1 187 ? -2.674 -17.513 -9.521 1.00 54.94 187 ALA A CA 1
ATOM 1472 C C . ALA A 1 187 ? -2.316 -18.922 -10.057 1.00 54.94 187 ALA A C 1
ATOM 1474 O O . ALA A 1 187 ? -3.097 -19.525 -10.786 1.00 54.94 187 ALA A O 1
ATOM 1475 N N . GLY A 1 188 ? -1.163 -19.484 -9.660 1.00 46.47 188 GLY A N 1
ATOM 1476 C CA . GLY A 1 188 ? -0.707 -20.821 -10.077 1.00 46.47 188 GLY A CA 1
ATOM 1477 C C . GLY A 1 188 ? 0.083 -21.615 -9.028 1.00 46.47 188 GLY A C 1
ATOM 1478 O O . GLY A 1 188 ? 0.687 -22.635 -9.361 1.00 46.47 188 GLY A O 1
ATOM 1479 N N . GLY A 1 189 ? 0.095 -21.178 -7.765 1.00 40.94 189 GLY A N 1
ATOM 1480 C CA . GLY A 1 189 ? 0.800 -21.887 -6.691 1.00 40.94 189 GLY A CA 1
ATOM 1481 C C . GLY A 1 189 ? 0.122 -23.218 -6.313 1.00 40.94 189 GLY A C 1
ATOM 1482 O O . GLY A 1 189 ? -1.078 -23.382 -6.541 1.00 40.94 189 GLY A O 1
ATOM 1483 N N . PRO A 1 190 ? 0.842 -24.173 -5.691 1.00 43.56 190 PRO A N 1
ATOM 1484 C CA . PRO A 1 190 ? 0.320 -25.507 -5.371 1.00 43.56 190 PRO A CA 1
ATOM 1485 C C . PRO A 1 190 ? -0.964 -25.526 -4.516 1.00 43.56 190 PRO A C 1
ATOM 1487 O O . PRO A 1 190 ? -1.681 -26.523 -4.557 1.00 43.56 190 PRO A O 1
ATOM 1490 N N . SER A 1 191 ? -1.321 -24.441 -3.812 1.00 46.16 191 SER A N 1
ATOM 1491 C CA . SER A 1 191 ? -2.615 -24.343 -3.111 1.00 46.16 191 SER A CA 1
ATOM 1492 C C . SER A 1 191 ? -3.799 -24.008 -4.033 1.00 46.16 191 SER A C 1
ATOM 1494 O O . SER A 1 191 ? -4.904 -24.460 -3.765 1.00 46.16 191 SER A O 1
ATOM 1496 N N . GLY A 1 192 ? -3.587 -23.287 -5.142 1.00 39.09 192 GLY A N 1
ATOM 1497 C CA . GLY A 1 192 ? -4.643 -22.954 -6.113 1.00 39.09 192 GLY A CA 1
ATOM 1498 C C . GLY A 1 192 ? -5.037 -24.133 -7.011 1.00 39.09 192 GLY A C 1
ATOM 1499 O O . GLY A 1 192 ? -6.188 -24.254 -7.427 1.00 39.09 192 GLY A O 1
ATOM 1500 N N . ARG A 1 193 ? -4.113 -25.077 -7.248 1.00 41.59 193 ARG A N 1
ATOM 1501 C CA . ARG A 1 193 ? -4.425 -26.332 -7.961 1.00 41.59 193 ARG A CA 1
ATOM 1502 C C . ARG A 1 193 ? -5.311 -27.277 -7.141 1.00 41.59 193 ARG A C 1
ATOM 1504 O O . ARG A 1 193 ? -6.082 -28.034 -7.726 1.00 41.59 193 ARG A O 1
ATOM 1511 N N . ALA A 1 194 ? -5.229 -27.224 -5.810 1.00 40.38 194 ALA A N 1
ATOM 1512 C CA . ALA A 1 194 ? -6.027 -28.078 -4.930 1.00 40.38 194 ALA A CA 1
ATOM 1513 C C . ALA A 1 194 ? -7.511 -27.664 -4.878 1.00 40.38 194 ALA A C 1
ATOM 1515 O O . ALA A 1 194 ? -8.380 -28.530 -4.772 1.00 40.38 194 ALA A O 1
ATOM 1516 N N . GLU A 1 195 ? -7.818 -26.368 -5.005 1.00 41.69 195 GLU A N 1
ATOM 1517 C CA . GLU A 1 195 ? -9.204 -25.876 -5.035 1.00 41.69 195 GLU A CA 1
ATOM 1518 C C . GLU A 1 195 ? -9.857 -26.047 -6.415 1.00 41.69 195 GLU A C 1
ATOM 1520 O O . GLU A 1 195 ? -10.992 -26.518 -6.494 1.00 41.69 195 GLU A O 1
ATOM 1525 N N . ALA A 1 196 ? -9.126 -25.799 -7.508 1.00 42.41 196 ALA A N 1
ATOM 1526 C CA . ALA A 1 196 ? -9.635 -26.038 -8.864 1.00 42.41 196 ALA A CA 1
ATOM 1527 C C . ALA A 1 196 ? -9.911 -27.533 -9.141 1.00 42.41 196 ALA A C 1
ATOM 1529 O O . ALA A 1 196 ? -10.885 -27.875 -9.809 1.00 42.41 196 ALA A O 1
ATOM 1530 N N . GLY A 1 197 ? -9.100 -28.438 -8.577 1.00 35.53 197 GLY A N 1
ATOM 1531 C CA . GLY A 1 197 ? -9.302 -29.886 -8.698 1.00 35.53 197 GLY A CA 1
ATOM 1532 C C . GLY A 1 197 ? -10.497 -30.432 -7.906 1.00 35.53 197 GLY A C 1
ATOM 1533 O O . GLY A 1 197 ? -11.046 -31.467 -8.275 1.00 35.53 197 GLY A O 1
ATOM 1534 N N . ARG A 1 198 ? -10.943 -29.743 -6.845 1.00 41.47 198 ARG A N 1
ATOM 1535 C CA . ARG A 1 198 ? -12.127 -30.147 -6.063 1.00 41.47 198 ARG A CA 1
ATOM 1536 C C . ARG A 1 198 ? -13.445 -29.744 -6.721 1.00 41.47 198 ARG A C 1
ATOM 1538 O O . ARG A 1 198 ? -14.414 -30.482 -6.587 1.00 41.47 198 ARG A O 1
ATOM 1545 N N . ALA A 1 199 ? -13.477 -28.633 -7.457 1.00 43.66 199 ALA A N 1
ATOM 1546 C CA . ALA A 1 199 ? -14.683 -28.168 -8.146 1.00 43.66 199 ALA A CA 1
ATOM 1547 C C . ALA A 1 199 ? -15.085 -29.049 -9.348 1.00 43.66 199 ALA A C 1
ATOM 1549 O O . ALA A 1 199 ? -16.260 -29.093 -9.698 1.00 43.66 199 ALA A O 1
ATOM 1550 N N . LEU A 1 200 ? -14.146 -29.791 -9.951 1.00 45.56 200 LEU A N 1
ATOM 1551 C CA . LEU A 1 200 ? -14.453 -30.750 -11.023 1.00 45.56 200 LEU A CA 1
ATOM 1552 C C . LEU A 1 200 ? -14.914 -32.132 -10.522 1.00 45.56 200 LEU A C 1
ATOM 1554 O O . LEU A 1 200 ? -15.406 -32.921 -11.321 1.00 45.56 200 LEU A O 1
ATOM 1558 N N . ALA A 1 201 ? -14.767 -32.444 -9.230 1.00 46.22 201 ALA A N 1
ATOM 1559 C CA . ALA A 1 201 ? -15.058 -33.777 -8.689 1.00 46.22 201 ALA A CA 1
ATOM 1560 C C . ALA A 1 201 ? -16.450 -33.911 -8.037 1.00 46.22 201 ALA A C 1
ATOM 1562 O O . ALA A 1 201 ? -16.820 -35.006 -7.626 1.00 46.22 201 ALA A O 1
ATOM 1563 N N . SER A 1 202 ? -17.222 -32.825 -7.928 1.00 46.78 202 SER A N 1
ATOM 1564 C CA . SER A 1 202 ? -18.561 -32.813 -7.311 1.00 46.78 202 SER A CA 1
ATOM 1565 C C . SER A 1 202 ? -19.716 -32.669 -8.311 1.00 46.78 202 SER A C 1
ATOM 1567 O O . SER A 1 202 ? -20.856 -32.453 -7.904 1.00 46.78 202 SER A O 1
ATOM 1569 N N . GLY A 1 203 ? -19.436 -32.790 -9.611 1.00 47.25 203 GLY A N 1
ATOM 1570 C CA . GLY A 1 203 ? -20.423 -32.694 -10.685 1.00 47.25 203 GLY A CA 1
ATOM 1571 C C . GLY A 1 203 ? -20.630 -34.004 -11.442 1.00 47.25 203 GLY A C 1
ATOM 1572 O O . GLY A 1 203 ? -20.333 -34.045 -12.630 1.00 47.25 203 GLY A O 1
ATOM 1573 N N . THR A 1 204 ? -21.141 -35.037 -10.767 1.00 38.84 204 THR A N 1
ATOM 1574 C CA . THR A 1 204 ? -21.888 -36.174 -11.351 1.00 38.84 204 THR A CA 1
ATOM 1575 C C . THR A 1 204 ? -22.802 -36.770 -10.301 1.00 38.84 204 THR A C 1
A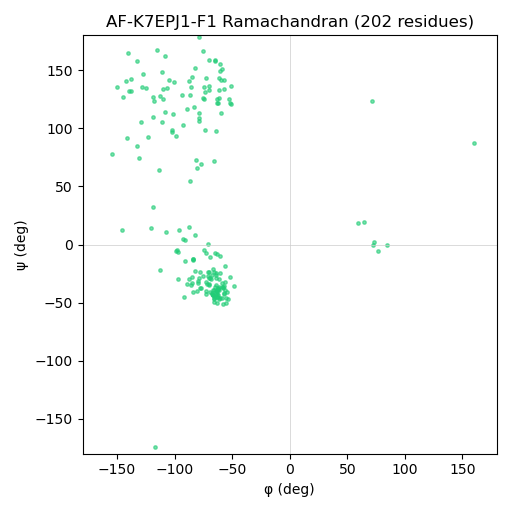TOM 1577 O O . THR A 1 204 ? -22.271 -37.078 -9.209 1.00 38.84 204 THR A O 1
#

Nearest PDB structures (foldseek):
  5bnb-assembly1_A  TM=9.600E-01  e=7.081E-25  Homo sapiens
  7ahf-assembly1_B  TM=9.519E-01  e=4.887E-25  Homo sapiens
  6s96-assembly1_B  TM=9.413E-01  e=1.091E-24  Homo sapiens
  6qhk-assembly1_A  TM=9.480E-01  e=4.187E-23  Homo sapiens
  4nri-assembly1_B  TM=9.008E-01  e=2.981E-13  Homo sapiens

Radius of gyration: 18.44 Å; Cα contacts (8 Å, |Δi|>4): 315; chains: 1; bounding box: 40×54×53 Å

InterPro domains:
  IPR000608 Ubiquitin-conjugating (UBC), catalytic core domain [PF00179] (16-114)
  IPR000608 Ubiquitin-conjugating (UBC), catalytic core domain [PS50127] (11-186)
  IPR016135 Ubiquitin-conjugating enzyme/RWD-like [G3DSA:3.10.110.10] (9-186)
  IPR016135 Ubiquitin-conjugating enzyme/RWD-like [SSF54495] (4-114)
  IPR016135 Ubiquitin-conjugating enzyme/RWD-like [SSF54495] (143-184)
  IPR023313 Ubiquitin-conjugating enzyme, active site [PS00183] (84-99)
  IPR050113 Ubiquitin-conjugating enzyme E2-like [PTHR24067] (17-176)

Organism: Homo sapiens (NCBI:txid9606)

Solvent-accessible surface area (backbone atoms only — not comparable to full-atom values): 11526 Å² total; per-residue (Å²): 132,88,69,66,57,83,47,45,58,72,70,54,50,52,50,50,52,52,51,50,54,45,36,56,76,60,47,56,91,57,39,47,57,47,76,36,91,90,33,78,36,46,30,38,33,36,37,49,30,53,79,99,33,47,38,42,73,15,44,38,38,29,40,38,37,52,51,62,56,49,44,75,40,67,57,51,43,29,38,72,32,66,73,68,40,19,34,31,32,98,83,22,40,44,40,62,69,51,53,53,52,92,59,49,58,88,54,54,70,64,51,52,59,38,73,84,78,75,80,75,94,72,97,67,94,51,74,72,57,49,57,58,55,52,67,77,69,60,90,70,85,78,61,17,63,59,43,39,68,75,57,61,52,53,94,59,34,58,24,59,67,42,20,49,24,53,76,78,36,47,67,61,35,37,52,52,20,31,52,35,25,64,70,44,10,48,74,73,34,83,71,48,56,57,57,60,57,52,68,71,70,74,79,126

Secondary structure (DSSP, 8-state):
---GGGGS-HHHHHHHHHHHHHHHHSPPTTEEEEE-SS-TTEEEEEEEPPTTSTTTT-EEEEEEE--TTTTTSPPEEEESS----TTB-TTSBBPHHHHHTT--TT--HHHHH-----S-------HHHHHHHHHHS-------HHHHHHS--GGG-SSHHHHHHHHH-HHHHHHHHHHHHHHHSSSSSHHHHHHHHHHTSS--

Foldseek 3Di:
DDAQQVLEDPVVVVVLVVVLVCCQVPPPDQKHWDADPVHNQKIKMWGAQDPPFLLHLFIWIKIWGRHSCPPQAGTWIFTPFDFLAQQAAPRRTGQSCLRRVVRHNVDDPCLQADDPPPDDDDDDPDPVVCVVVVVVPPPDPSRHPSVCRVPPDLVRGNPVVLSCCVPPPVPVSSVVRNVSRVVGRPSDDPVVVVVVVVVVPPDD

pLDDT: mean 77.17, std 20.58, range [31.83, 96.69]